Protein AF-A0A932APP8-F1 (afdb_monomer)

pLDDT: mean 81.84, std 20.62, range [38.12, 98.88]

Foldseek 3Di:
DDDDDDDDDDDDDDDDDDDDDDDDDDDDPPPPPDAFPAFEEEEFEELQCVVLVVLLCVLCPNHHHYHYHYYHLDALQRRLVVLVVVVVVPQGLEYEYYHDLNCLQVLPLCSLVSVVVSCVSNLPHLAYEYEQFALPFDADPDPRRPPSSNVSSVVNNVSSVVVQVVRVRYDYLHLNVVLVVCVVVQQADNRSGHGDPNVSNVSSVSVSVSVVPGDGDDPPPPPPPPPPPPPDDDDDDDDDDDDDDDDDDDDDDDDDDDDDDDDD

Structure (mmCIF, N/CA/C/O backbone):
data_AF-A0A932APP8-F1
#
_entry.id   AF-A0A932APP8-F1
#
loop_
_atom_site.group_PDB
_atom_site.id
_atom_site.type_symbol
_atom_site.label_atom_id
_atom_site.label_alt_id
_atom_site.label_comp_id
_atom_site.label_asym_id
_atom_site.label_entity_id
_atom_site.label_seq_id
_atom_site.pdbx_PDB_ins_code
_atom_site.Cartn_x
_atom_site.Cartn_y
_atom_site.Cartn_z
_atom_site.occupancy
_atom_site.B_iso_or_equiv
_atom_site.auth_seq_id
_atom_site.auth_comp_id
_atom_site.auth_asym_id
_atom_site.auth_atom_id
_atom_site.pdbx_PDB_model_num
ATOM 1 N N . MET A 1 1 ? 21.728 23.688 -46.320 1.00 47.78 1 MET A N 1
ATOM 2 C CA . MET A 1 1 ? 20.249 23.641 -46.388 1.00 47.78 1 MET A CA 1
ATOM 3 C C . MET A 1 1 ? 19.699 24.700 -45.434 1.00 47.78 1 MET A C 1
ATOM 5 O O . MET A 1 1 ? 19.947 24.572 -44.241 1.00 47.78 1 MET A O 1
ATOM 9 N N . PRO A 1 2 ? 19.075 25.778 -45.937 1.00 52.78 2 PRO A N 1
ATOM 10 C CA . PRO A 1 2 ? 18.590 26.896 -45.127 1.00 52.78 2 PRO A CA 1
ATOM 11 C C . PRO A 1 2 ? 17.293 26.555 -44.373 1.00 52.78 2 PRO A C 1
ATOM 13 O O . PRO A 1 2 ? 16.489 25.738 -44.823 1.00 52.78 2 PRO A O 1
ATOM 16 N N . GLY A 1 3 ? 17.138 27.167 -43.195 1.00 53.44 3 GLY A N 1
ATOM 17 C CA . GLY A 1 3 ? 16.112 26.871 -42.195 1.00 53.44 3 GLY A CA 1
ATOM 18 C C . GLY A 1 3 ? 14.686 27.260 -42.592 1.00 53.44 3 GLY A C 1
ATOM 19 O O . GLY A 1 3 ? 14.452 28.247 -43.287 1.00 53.44 3 GLY A O 1
ATOM 20 N N . ARG A 1 4 ? 13.715 26.474 -42.111 1.00 59.50 4 ARG A N 1
ATOM 21 C CA . ARG A 1 4 ? 12.283 26.780 -42.230 1.00 59.50 4 ARG A CA 1
ATOM 22 C C . ARG A 1 4 ? 11.853 27.792 -41.156 1.00 59.50 4 ARG A C 1
ATOM 24 O O . ARG A 1 4 ? 12.202 27.598 -39.992 1.00 59.50 4 ARG A O 1
ATOM 31 N N . PRO A 1 5 ? 11.067 28.825 -41.507 1.00 60.59 5 PRO A N 1
ATOM 32 C CA . PRO A 1 5 ? 10.548 29.793 -40.548 1.00 60.59 5 PRO A CA 1
ATOM 33 C C . PRO A 1 5 ? 9.353 29.236 -39.744 1.00 60.59 5 PRO A C 1
ATOM 35 O O . PRO A 1 5 ? 8.666 28.318 -40.206 1.00 60.59 5 PRO A O 1
ATOM 38 N N . PRO A 1 6 ? 9.073 29.795 -38.551 1.00 60.75 6 PRO A N 1
ATOM 39 C CA . PRO A 1 6 ? 8.004 29.330 -37.671 1.00 60.75 6 PRO A CA 1
ATOM 40 C C . PRO A 1 6 ? 6.614 29.755 -38.174 1.00 60.75 6 PRO A C 1
ATOM 42 O O . PRO A 1 6 ? 6.324 30.942 -38.323 1.00 60.75 6 PRO A O 1
ATOM 45 N N . GLN A 1 7 ? 5.718 28.784 -38.383 1.00 59.75 7 GLN A N 1
ATOM 46 C CA . GLN A 1 7 ? 4.302 29.051 -38.644 1.00 59.75 7 GLN A CA 1
ATOM 47 C C . GLN A 1 7 ? 3.567 29.376 -37.337 1.00 59.75 7 GLN A C 1
ATOM 49 O O . GLN A 1 7 ? 3.361 28.508 -36.490 1.00 59.75 7 GLN A O 1
ATOM 54 N N . ARG A 1 8 ? 3.122 30.629 -37.195 1.00 63.56 8 ARG A N 1
ATOM 55 C CA . ARG A 1 8 ? 2.130 31.037 -36.192 1.00 63.56 8 ARG A CA 1
ATOM 56 C C . ARG A 1 8 ? 0.737 30.644 -36.685 1.00 63.56 8 ARG A C 1
ATOM 58 O O . ARG A 1 8 ? 0.296 31.139 -37.718 1.00 63.56 8 ARG A O 1
ATOM 65 N N . ARG A 1 9 ? 0.033 29.785 -35.946 1.00 61.16 9 ARG A N 1
ATOM 66 C CA . ARG A 1 9 ? -1.402 29.534 -36.145 1.00 61.16 9 ARG A CA 1
ATOM 67 C C . ARG A 1 9 ? -2.185 30.292 -35.076 1.00 61.16 9 ARG A C 1
ATOM 69 O O . ARG A 1 9 ? -1.987 30.056 -33.888 1.00 61.16 9 ARG A O 1
ATOM 76 N N . ALA A 1 10 ? -3.040 31.214 -35.507 1.00 51.88 10 ALA A N 1
ATOM 77 C CA . ALA A 1 10 ? -4.025 31.8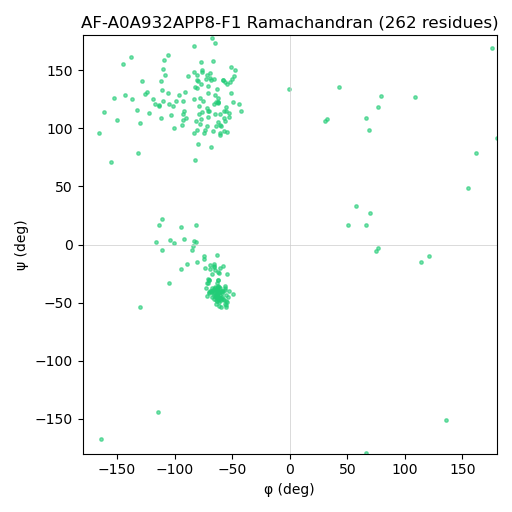67 -34.653 1.00 51.88 10 ALA A CA 1
ATOM 78 C C . ALA A 1 10 ? -5.214 30.914 -34.410 1.00 51.88 10 ALA A C 1
ATOM 80 O O . ALA A 1 10 ? -5.653 30.269 -35.366 1.00 51.88 10 ALA A O 1
ATOM 81 N N . PRO A 1 11 ? -5.756 30.809 -33.185 1.00 59.19 11 PRO A N 1
ATOM 82 C CA . PRO A 1 11 ? -6.976 30.047 -32.957 1.00 59.19 11 PRO A CA 1
ATOM 83 C C . PRO A 1 11 ? -8.229 30.883 -33.270 1.00 59.19 11 PRO A C 1
ATOM 85 O O . PRO A 1 11 ? -8.432 31.969 -32.729 1.00 59.19 11 PRO A O 1
ATOM 88 N N . LEU A 1 12 ? -9.068 30.331 -34.151 1.00 56.69 12 LEU A N 1
ATOM 89 C CA . LEU A 1 12 ? -10.429 30.774 -34.455 1.00 56.69 12 LEU A CA 1
ATOM 90 C C . LEU A 1 12 ? -11.312 30.651 -33.199 1.00 56.69 12 LEU A C 1
ATOM 92 O O . LEU A 1 12 ? -11.480 29.561 -32.653 1.00 56.69 12 LEU A O 1
ATOM 96 N N . LEU A 1 13 ? -11.909 31.759 -32.767 1.00 47.66 13 LEU A N 1
ATOM 97 C CA . LEU A 1 13 ? -12.947 31.798 -31.735 1.00 47.66 13 LEU A CA 1
ATOM 98 C C . LEU A 1 13 ? -14.299 31.435 -32.369 1.00 47.66 13 LEU A C 1
ATOM 100 O O . LEU A 1 13 ? -14.952 32.281 -32.975 1.00 47.66 13 LEU A O 1
ATOM 104 N N . VAL A 1 14 ? -14.729 30.180 -32.225 1.00 50.34 14 VAL A N 1
ATOM 105 C CA . VAL A 1 14 ? -16.097 29.753 -32.558 1.00 50.34 14 VAL A CA 1
ATOM 106 C C . VAL A 1 14 ? -16.944 29.842 -31.288 1.00 50.34 14 VAL A C 1
ATOM 108 O O . VAL A 1 14 ? -16.784 29.051 -30.362 1.00 50.34 14 VAL A O 1
ATOM 111 N N . ARG A 1 15 ? -17.836 30.837 -31.227 1.00 50.59 15 ARG A N 1
ATOM 112 C CA . ARG A 1 15 ? -18.869 30.953 -30.188 1.00 50.59 15 ARG A CA 1
ATOM 113 C C . ARG A 1 15 ? -20.048 30.052 -30.558 1.00 50.59 15 ARG A C 1
ATOM 115 O O . ARG A 1 15 ? -20.813 30.393 -31.453 1.00 50.59 15 ARG A O 1
ATOM 122 N N . LEU A 1 16 ? -20.202 28.930 -29.859 1.00 49.84 16 LEU A N 1
ATOM 123 C CA . LEU A 1 16 ? -21.418 28.117 -29.904 1.00 49.84 16 LEU A CA 1
ATOM 124 C C . LEU A 1 16 ? -22.359 28.580 -28.782 1.00 49.84 16 LEU A C 1
ATOM 126 O O . LEU A 1 16 ? -22.032 28.460 -27.603 1.00 49.84 16 LEU A O 1
ATOM 130 N N . VAL A 1 17 ? -23.513 29.134 -29.151 1.00 49.00 17 VAL A N 1
ATOM 131 C CA . VAL A 1 17 ? -24.609 29.453 -28.228 1.00 49.00 17 VAL A CA 1
ATOM 132 C C . VAL A 1 17 ? -25.515 28.225 -28.166 1.00 49.00 17 VAL A C 1
ATOM 134 O O . VAL A 1 17 ? -26.187 27.906 -29.143 1.00 49.00 17 VAL A O 1
ATOM 137 N N . ALA A 1 18 ? -25.501 27.513 -27.040 1.00 56.66 18 ALA A N 1
ATOM 138 C CA . ALA A 1 18 ? -26.385 26.378 -26.793 1.00 56.66 18 ALA A CA 1
ATOM 139 C C . ALA A 1 18 ? -27.652 26.849 -26.060 1.00 56.66 18 ALA A C 1
ATOM 141 O O . ALA A 1 18 ? -27.569 27.446 -24.987 1.00 56.66 18 ALA A O 1
ATOM 142 N N . LEU A 1 19 ? -28.821 26.573 -26.648 1.00 52.41 19 LEU A N 1
ATOM 143 C CA . LEU A 1 19 ? -30.128 26.712 -26.006 1.00 52.41 19 LEU A CA 1
ATOM 144 C C . LEU A 1 19 ? -30.250 25.700 -24.857 1.00 52.41 19 LEU A C 1
ATOM 146 O O . LEU A 1 19 ? -30.177 24.493 -25.078 1.00 52.41 19 LEU A O 1
ATOM 150 N N . VAL A 1 20 ? -30.467 26.194 -23.639 1.00 50.38 20 VAL A N 1
ATOM 151 C CA . VAL A 1 20 ? -30.768 25.376 -22.458 1.00 50.38 20 VAL A CA 1
ATOM 152 C C . VAL A 1 20 ? -32.286 25.274 -22.323 1.00 50.38 20 VAL A C 1
ATOM 154 O O . VAL A 1 20 ? -32.955 26.266 -22.043 1.00 50.38 20 VAL A O 1
ATOM 157 N N . ALA A 1 21 ? -32.833 24.077 -22.533 1.00 55.75 21 ALA A N 1
ATOM 158 C CA . ALA A 1 21 ? -34.223 23.766 -22.212 1.00 55.75 21 ALA A CA 1
ATOM 159 C C . ALA A 1 21 ? -34.373 23.487 -20.698 1.00 55.75 21 ALA A C 1
ATOM 161 O O . ALA A 1 21 ? -33.506 22.827 -20.118 1.00 55.75 21 ALA A O 1
ATOM 162 N N . PRO A 1 22 ? -35.456 23.945 -20.042 1.00 54.25 22 PRO A N 1
ATOM 163 C CA . PRO A 1 22 ? -35.691 23.692 -18.625 1.00 54.25 22 PRO A CA 1
ATOM 164 C C . PRO A 1 22 ? -36.226 22.266 -18.414 1.00 54.25 22 PRO A C 1
ATOM 166 O O . PRO A 1 22 ? -37.398 21.984 -18.655 1.00 54.25 22 PRO A O 1
ATOM 169 N N . PHE A 1 23 ? -35.369 21.357 -17.944 1.00 61.56 23 PHE A N 1
ATOM 170 C CA . PHE A 1 23 ? -35.810 20.078 -17.385 1.00 61.56 23 PHE A CA 1
ATOM 171 C C . PHE A 1 23 ? -36.371 20.310 -15.977 1.00 61.56 23 PHE A C 1
ATOM 173 O O . PHE A 1 23 ? -35.643 20.680 -15.056 1.00 61.56 23 PHE A O 1
ATOM 180 N N . ALA A 1 24 ? -37.674 20.089 -15.812 1.00 53.09 24 ALA A N 1
ATOM 181 C CA . ALA A 1 24 ? -38.324 20.038 -14.511 1.00 53.09 24 ALA A CA 1
ATOM 182 C C . ALA A 1 24 ? -37.780 18.840 -13.707 1.00 53.09 24 ALA A C 1
ATOM 184 O O . ALA A 1 24 ? -38.011 17.686 -14.070 1.00 53.09 24 ALA A O 1
ATOM 185 N N . LEU A 1 25 ? -37.044 19.107 -12.621 1.00 56.78 25 LEU A N 1
ATOM 186 C CA . LEU A 1 25 ? -36.623 18.083 -11.664 1.00 56.78 25 LEU A CA 1
ATOM 187 C C . LEU A 1 25 ? -37.837 17.613 -10.851 1.00 56.78 25 LEU A C 1
ATOM 189 O O . LEU A 1 25 ? -38.259 18.273 -9.903 1.00 56.78 25 LEU A O 1
ATOM 193 N N . ALA A 1 26 ? -38.379 16.449 -11.203 1.00 58.84 26 ALA A N 1
ATOM 194 C CA . ALA A 1 26 ? -39.228 15.681 -10.302 1.00 58.84 26 ALA A CA 1
ATOM 195 C C . ALA A 1 26 ? -38.388 15.248 -9.085 1.00 58.84 26 ALA A C 1
ATOM 197 O O . ALA A 1 26 ? -37.335 14.626 -9.236 1.00 58.84 26 ALA A O 1
ATOM 198 N N . GLY A 1 27 ? -38.833 15.632 -7.886 1.00 57.25 27 GLY A N 1
ATOM 199 C CA . GLY A 1 27 ? -38.132 15.406 -6.624 1.00 57.25 27 GLY A CA 1
ATOM 200 C C . GLY A 1 27 ? -37.926 13.924 -6.328 1.00 57.25 27 GLY A C 1
ATOM 201 O O . GLY A 1 27 ? -38.839 13.234 -5.881 1.00 57.25 27 GLY A O 1
ATOM 202 N N . ALA A 1 28 ? -36.706 13.443 -6.552 1.00 55.59 28 ALA A N 1
ATOM 203 C CA . ALA A 1 28 ? -36.259 12.154 -6.057 1.00 55.59 28 ALA A CA 1
ATOM 204 C C . ALA A 1 28 ? -36.089 12.254 -4.535 1.00 55.59 28 ALA A C 1
ATOM 206 O O . ALA A 1 28 ? -35.263 13.025 -4.043 1.00 55.59 28 ALA A O 1
ATOM 207 N N . GLY A 1 29 ? -36.905 11.501 -3.793 1.00 57.25 29 GLY A N 1
ATOM 208 C CA . GLY A 1 29 ? -36.830 11.405 -2.340 1.00 57.25 29 GLY A CA 1
ATOM 209 C C . GLY A 1 29 ? -35.416 11.044 -1.894 1.00 57.25 29 GLY A C 1
ATOM 210 O O . GLY A 1 29 ? -34.925 9.952 -2.176 1.00 57.25 29 GLY A O 1
ATOM 211 N N . GLY A 1 30 ? -34.760 11.981 -1.210 1.00 50.72 30 GLY A N 1
ATOM 212 C CA . GLY A 1 30 ? -33.455 11.781 -0.597 1.00 50.72 30 GLY A CA 1
ATOM 213 C C . GLY A 1 30 ? -33.570 10.800 0.561 1.00 50.72 30 GLY A C 1
ATOM 214 O O . GLY A 1 30 ? -33.716 11.209 1.710 1.00 50.72 30 GLY A O 1
ATOM 215 N N . GLY A 1 31 ? -33.522 9.502 0.260 1.00 66.44 31 GLY A N 1
ATOM 216 C CA . GLY A 1 31 ? -33.272 8.486 1.271 1.00 66.44 31 GLY A CA 1
ATOM 217 C C . GLY A 1 31 ? -31.942 8.817 1.936 1.00 66.44 31 GLY A C 1
ATOM 218 O O . GLY A 1 31 ? -30.910 8.844 1.266 1.00 66.44 31 GLY A O 1
ATOM 219 N N . ALA A 1 32 ? -31.973 9.144 3.228 1.00 71.25 32 ALA A N 1
ATOM 220 C CA . ALA A 1 32 ? -30.772 9.447 3.989 1.00 71.25 32 ALA A CA 1
ATOM 221 C C . ALA A 1 32 ? -29.830 8.239 3.888 1.00 71.25 32 ALA A C 1
ATOM 223 O O . ALA A 1 32 ? -30.118 7.167 4.425 1.00 71.25 32 ALA A O 1
ATOM 224 N N . VAL A 1 33 ? -28.729 8.395 3.151 1.00 71.62 33 VAL A N 1
ATOM 225 C CA . VAL A 1 33 ? -27.687 7.374 3.058 1.00 71.62 33 VAL A CA 1
ATOM 226 C C . VAL A 1 33 ? -27.145 7.201 4.467 1.00 71.62 33 VAL A C 1
ATOM 228 O O . VAL A 1 33 ? -26.466 8.084 4.992 1.00 71.62 33 VAL A O 1
ATOM 231 N N . THR A 1 34 ? -27.514 6.095 5.113 1.00 69.69 34 THR A N 1
ATOM 232 C CA . THR A 1 34 ? -27.016 5.792 6.452 1.00 69.69 34 THR A CA 1
ATOM 233 C C . THR A 1 34 ? -25.503 5.632 6.329 1.00 69.69 34 THR A C 1
ATOM 235 O O . THR A 1 34 ? -25.054 4.831 5.502 1.00 69.69 34 THR A O 1
ATOM 238 N N . PRO A 1 35 ? -24.701 6.419 7.066 1.00 69.00 35 PRO A N 1
ATOM 239 C CA . PRO A 1 35 ? -23.257 6.319 6.972 1.00 69.00 35 PRO A CA 1
ATOM 240 C C . PRO A 1 35 ? -22.829 4.888 7.323 1.00 69.00 35 PRO A C 1
ATOM 242 O O . PRO A 1 35 ? -23.423 4.286 8.222 1.00 69.00 35 PRO A O 1
ATOM 245 N N . PRO A 1 36 ? -21.827 4.327 6.624 1.00 71.62 36 PRO A N 1
ATOM 246 C CA . PRO A 1 36 ? -21.413 2.953 6.846 1.00 71.62 36 PRO A CA 1
ATOM 247 C C . PRO A 1 36 ? -21.062 2.732 8.318 1.00 71.62 36 PRO A C 1
ATOM 249 O O . PRO A 1 36 ? -20.140 3.346 8.858 1.00 71.62 36 PRO A O 1
ATOM 252 N N . THR A 1 37 ? -21.807 1.843 8.965 1.00 73.25 37 THR A N 1
ATOM 253 C CA . THR A 1 37 ? -21.581 1.432 10.347 1.00 73.25 37 THR A CA 1
ATOM 254 C C . THR A 1 37 ? -20.502 0.355 10.351 1.00 73.25 37 THR A C 1
ATOM 256 O O . THR A 1 37 ? -20.778 -0.813 10.090 1.00 73.25 37 THR A O 1
ATOM 259 N N . GLY A 1 38 ? -19.249 0.737 10.584 1.00 83.38 38 GLY A N 1
ATOM 260 C CA . GLY A 1 38 ? -18.151 -0.220 10.691 1.00 83.38 38 GLY A CA 1
ATOM 261 C C . GLY A 1 38 ? -16.781 0.439 10.848 1.00 83.38 38 GLY A C 1
ATOM 262 O O . GLY A 1 38 ? -16.657 1.656 10.680 1.00 83.38 38 GLY A O 1
ATOM 263 N N . PRO A 1 39 ? -15.741 -0.348 11.179 1.00 92.56 39 PRO A N 1
ATOM 264 C CA . PRO A 1 39 ? -14.376 0.148 11.308 1.00 92.56 39 PRO A CA 1
ATOM 265 C C . PRO A 1 39 ? -13.910 0.843 10.025 1.00 92.56 39 PRO A C 1
ATOM 267 O O . PRO A 1 39 ? -14.157 0.375 8.914 1.00 92.56 39 PRO A O 1
ATOM 270 N N . LYS A 1 40 ? -13.195 1.959 10.183 1.00 96.25 40 LYS A N 1
ATOM 271 C CA . LYS A 1 40 ? -12.554 2.654 9.065 1.00 96.25 40 LYS A CA 1
ATOM 272 C C . LYS A 1 40 ? -11.278 1.922 8.658 1.00 96.25 40 LYS A C 1
ATOM 274 O O . LYS A 1 40 ? -10.390 1.728 9.488 1.00 96.25 40 LYS A O 1
ATOM 279 N N . VAL A 1 41 ? -11.162 1.566 7.384 1.00 97.69 41 VAL A N 1
ATOM 280 C CA . VAL A 1 41 ? -9.933 1.042 6.774 1.00 97.69 41 VAL A CA 1
ATOM 281 C C . VAL A 1 41 ? -9.318 2.130 5.903 1.00 97.69 41 VAL A C 1
ATOM 283 O O . VAL A 1 41 ? -9.999 2.726 5.067 1.00 97.69 41 VAL A O 1
ATOM 286 N N . ALA A 1 42 ? -8.027 2.390 6.078 1.00 98.38 42 ALA A N 1
ATOM 287 C CA . ALA A 1 42 ? -7.260 3.264 5.205 1.00 98.38 42 ALA A CA 1
ATOM 288 C C . ALA A 1 42 ? -6.242 2.461 4.397 1.00 98.38 42 ALA A C 1
ATOM 290 O O . ALA A 1 42 ? -5.506 1.650 4.949 1.00 98.38 42 ALA A O 1
ATOM 291 N N . VAL A 1 43 ? -6.181 2.710 3.092 1.00 98.69 43 VAL A N 1
ATOM 292 C CA . VAL A 1 43 ? -5.190 2.126 2.187 1.00 98.69 43 VAL A CA 1
ATOM 293 C C . VAL A 1 43 ? -4.346 3.258 1.624 1.00 98.69 43 VAL A C 1
ATOM 295 O O . VAL A 1 43 ? -4.869 4.177 0.989 1.00 98.69 43 VAL A O 1
ATOM 298 N N . LEU A 1 44 ? -3.045 3.189 1.872 1.00 98.75 44 LEU A N 1
ATOM 299 C CA . LEU A 1 44 ? -2.049 4.120 1.375 1.00 98.75 44 LEU A CA 1
ATOM 300 C C . LEU A 1 44 ? -1.190 3.408 0.331 1.00 98.75 44 LEU A C 1
ATOM 302 O O . LEU A 1 44 ? -0.593 2.375 0.634 1.00 98.75 44 LEU A O 1
ATOM 306 N N . GLY A 1 45 ? -1.105 3.950 -0.883 1.00 98.62 45 GLY A N 1
ATOM 307 C CA . GLY A 1 45 ? -0.290 3.315 -1.910 1.00 98.62 45 GLY A CA 1
ATOM 308 C C . GLY A 1 45 ? 0.060 4.150 -3.132 1.00 98.62 45 GLY A C 1
ATOM 309 O O . GLY A 1 45 ? -0.105 5.369 -3.154 1.00 98.62 45 GLY A O 1
ATOM 310 N N . ASP A 1 46 ? 0.575 3.472 -4.151 1.00 98.56 46 ASP A N 1
ATOM 311 C CA . ASP A 1 46 ? 1.057 4.063 -5.401 1.00 98.56 46 ASP A CA 1
ATOM 312 C C . ASP A 1 46 ? 0.204 3.643 -6.621 1.00 98.56 46 ASP A C 1
ATOM 314 O O . ASP A 1 46 ? -1.023 3.519 -6.522 1.00 98.56 46 ASP A O 1
ATOM 318 N N . SER A 1 47 ? 0.824 3.454 -7.794 1.00 98.25 47 SER A N 1
ATOM 319 C CA . SER A 1 47 ? 0.152 3.017 -9.021 1.00 98.25 47 SER A CA 1
ATOM 320 C C . SER A 1 47 ? -0.509 1.649 -8.869 1.00 98.25 47 SER A C 1
ATOM 322 O O . SER A 1 47 ? -1.617 1.477 -9.369 1.00 98.25 47 SER A O 1
ATOM 324 N N . ILE A 1 48 ? 0.093 0.708 -8.137 1.00 98.19 48 ILE A N 1
ATOM 325 C CA . ILE A 1 48 ? -0.454 -0.645 -7.944 1.00 98.19 48 ILE A CA 1
ATOM 326 C C . ILE A 1 48 ? -1.788 -0.569 -7.194 1.00 98.19 48 ILE A C 1
ATOM 328 O O . ILE A 1 48 ? -2.788 -1.167 -7.601 1.00 98.19 48 ILE A O 1
ATOM 332 N N . THR A 1 49 ? -1.826 0.233 -6.128 1.00 98.75 49 THR A N 1
ATOM 333 C CA . THR A 1 49 ? -3.050 0.463 -5.346 1.00 98.75 49 THR A CA 1
ATOM 334 C C . THR A 1 49 ? -4.074 1.273 -6.135 1.00 98.75 49 THR A C 1
ATOM 336 O O . THR A 1 49 ? -5.265 0.973 -6.080 1.00 98.75 49 THR A O 1
ATOM 339 N N . SER A 1 50 ? -3.629 2.282 -6.892 1.00 98.62 50 SER A N 1
ATOM 340 C CA . SER A 1 50 ? -4.509 3.106 -7.726 1.00 98.62 50 SER A CA 1
ATOM 341 C C . SER A 1 50 ? -5.235 2.265 -8.779 1.00 98.62 50 SER A C 1
ATOM 343 O O . SER A 1 50 ? -6.455 2.361 -8.904 1.00 98.62 50 SER A O 1
ATOM 345 N N . LEU A 1 51 ? -4.504 1.387 -9.474 1.00 98.50 51 LEU A N 1
ATOM 346 C CA . LEU A 1 51 ? -5.062 0.452 -10.452 1.00 98.50 51 LEU A CA 1
ATOM 347 C C . LEU A 1 51 ? -6.015 -0.553 -9.797 1.00 98.50 51 LEU A C 1
ATOM 349 O O . LEU A 1 51 ? -7.072 -0.840 -10.340 1.00 98.50 51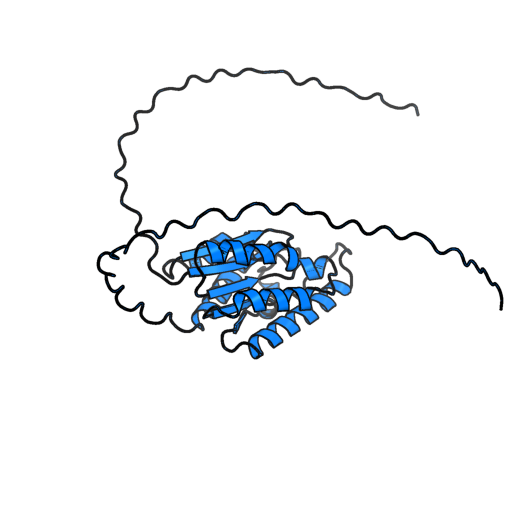 LEU A O 1
ATOM 353 N N . SER A 1 52 ? -5.686 -1.027 -8.595 1.00 98.69 52 SER A N 1
ATOM 354 C CA . SER A 1 52 ? -6.501 -2.010 -7.869 1.00 98.69 52 SER A CA 1
ATOM 355 C C . SER A 1 52 ? -7.691 -1.400 -7.117 1.00 98.69 52 SER A C 1
ATOM 357 O O . SER A 1 52 ? -8.413 -2.123 -6.433 1.00 98.69 52 SER A O 1
ATOM 359 N N . ARG A 1 53 ? -7.923 -0.081 -7.204 1.00 98.69 53 ARG A N 1
ATOM 360 C CA . ARG A 1 53 ? -8.903 0.644 -6.374 1.00 98.69 53 ARG A CA 1
ATOM 361 C C . ARG A 1 53 ? -10.306 0.034 -6.419 1.00 98.69 53 ARG A C 1
ATOM 363 O O . ARG A 1 53 ? -10.929 -0.094 -5.368 1.00 98.69 53 ARG A O 1
ATOM 370 N N . GLN A 1 54 ? -10.797 -0.316 -7.609 1.00 98.38 54 GLN A N 1
ATOM 371 C CA . GLN A 1 54 ? -12.139 -0.890 -7.776 1.00 98.38 54 GLN A CA 1
ATOM 372 C C . GLN A 1 54 ? -12.244 -2.270 -7.121 1.00 98.38 54 GLN A C 1
ATOM 374 O O . GLN A 1 54 ? -13.165 -2.508 -6.344 1.00 98.38 54 GLN A O 1
ATOM 379 N N . GLU A 1 55 ? -11.265 -3.143 -7.359 1.00 98.56 55 GLU A N 1
ATOM 380 C CA . GLU A 1 55 ? -11.238 -4.492 -6.787 1.00 98.56 55 GLU A CA 1
ATOM 381 C C . GLU A 1 55 ? -11.077 -4.453 -5.257 1.00 98.56 55 GLU A C 1
ATOM 383 O O . GLU A 1 55 ? -11.744 -5.197 -4.542 1.00 98.56 55 GLU A O 1
ATOM 388 N N . ILE A 1 56 ? -10.264 -3.532 -4.720 1.00 98.62 56 ILE A N 1
ATOM 389 C CA . ILE A 1 56 ? -10.147 -3.306 -3.268 1.00 98.62 56 ILE A CA 1
ATOM 390 C C . ILE A 1 56 ? -11.493 -2.866 -2.687 1.00 98.62 56 ILE A C 1
ATOM 392 O O . ILE A 1 56 ? -11.935 -3.430 -1.687 1.00 98.62 56 ILE A O 1
ATOM 396 N N . ALA A 1 57 ? -12.146 -1.873 -3.299 1.00 98.12 57 ALA A N 1
ATOM 397 C CA . ALA A 1 57 ? -13.435 -1.377 -2.826 1.00 98.12 57 ALA A CA 1
ATOM 398 C C . ALA A 1 57 ? -14.491 -2.488 -2.813 1.00 98.12 57 ALA A C 1
ATOM 400 O O . ALA A 1 57 ? -15.155 -2.678 -1.798 1.00 98.12 57 ALA A O 1
ATOM 401 N N . HIS A 1 58 ? -14.569 -3.275 -3.887 1.00 97.75 58 HIS A N 1
ATOM 402 C CA . HIS A 1 58 ? -15.485 -4.406 -3.984 1.00 97.75 58 HIS A CA 1
ATOM 403 C C . HIS A 1 58 ? -15.218 -5.472 -2.906 1.00 97.75 58 HIS A C 1
ATOM 405 O O . HIS A 1 58 ? -16.133 -5.920 -2.222 1.00 97.75 58 HIS A O 1
ATOM 411 N N . ARG A 1 59 ? -13.953 -5.847 -2.668 1.00 97.50 59 ARG A N 1
ATOM 412 C CA . ARG A 1 59 ? -13.591 -6.861 -1.653 1.00 97.50 59 ARG A CA 1
ATOM 413 C C . ARG A 1 59 ? -13.807 -6.408 -0.205 1.00 97.50 59 ARG A C 1
ATOM 415 O O . ARG A 1 59 ? -13.866 -7.250 0.701 1.00 97.50 59 ARG A O 1
ATOM 422 N N . LEU A 1 60 ? -13.873 -5.101 0.034 1.00 96.12 60 LEU A N 1
ATOM 423 C CA . LEU A 1 60 ? -14.079 -4.511 1.359 1.00 96.12 60 LEU A CA 1
ATOM 424 C C . LEU A 1 60 ? -15.500 -3.980 1.570 1.00 96.12 60 LEU A C 1
ATOM 426 O O . LEU A 1 60 ? -15.787 -3.440 2.641 1.00 96.12 60 LEU A O 1
ATOM 430 N N . GLU A 1 61 ? -16.389 -4.171 0.598 1.00 94.75 61 GLU A N 1
ATOM 431 C CA . GLU A 1 61 ? -17.797 -3.824 0.725 1.00 94.75 61 GLU A CA 1
ATOM 432 C C . GLU A 1 61 ? -18.413 -4.484 1.972 1.00 94.75 61 GLU A C 1
ATOM 434 O O . GLU A 1 61 ? -18.095 -5.621 2.336 1.00 94.75 61 GLU A O 1
ATOM 439 N N . GLY A 1 62 ? -19.232 -3.720 2.697 1.00 91.12 62 GLY A N 1
ATOM 440 C CA . GLY A 1 62 ? -19.876 -4.166 3.935 1.00 91.12 62 GLY A CA 1
ATOM 441 C C . GLY A 1 62 ? -18.978 -4.241 5.180 1.00 91.12 62 GLY A C 1
ATOM 442 O O . GLY A 1 62 ? -19.503 -4.471 6.265 1.00 91.12 62 GLY A O 1
ATOM 443 N N . ARG A 1 63 ? -17.653 -4.018 5.094 1.00 89.56 63 ARG A N 1
ATOM 444 C CA . ARG A 1 63 ? -16.773 -4.025 6.290 1.00 89.56 63 ARG A CA 1
ATOM 445 C C . ARG A 1 63 ? -16.790 -2.731 7.104 1.00 89.56 63 ARG A C 1
ATOM 447 O O . ARG A 1 63 ? -16.273 -2.726 8.217 1.00 89.56 63 ARG A O 1
ATOM 454 N N . GLY A 1 64 ? -17.312 -1.640 6.554 1.00 92.00 64 GLY A N 1
ATOM 455 C CA . GLY A 1 64 ? -17.257 -0.316 7.167 1.00 92.00 64 GLY A CA 1
ATOM 456 C C . GLY A 1 64 ? -16.888 0.762 6.158 1.00 92.00 64 GLY A C 1
ATOM 457 O O . GLY A 1 64 ? -17.195 0.646 4.972 1.00 92.00 64 GLY A O 1
ATOM 458 N N . SER A 1 65 ? -16.243 1.827 6.632 1.00 95.31 65 SER A N 1
ATOM 459 C CA . SER A 1 65 ? -15.795 2.921 5.766 1.00 95.31 65 SER A CA 1
ATOM 460 C C . SER A 1 65 ? -14.395 2.657 5.206 1.00 95.31 65 SER A C 1
ATOM 462 O O . SER A 1 65 ? -13.532 2.089 5.875 1.00 95.31 65 SER A O 1
ATOM 464 N N . LEU A 1 66 ? -14.159 3.090 3.968 1.00 96.62 66 LEU A N 1
ATOM 465 C CA . LEU A 1 66 ? -12.907 2.872 3.250 1.00 96.62 66 LEU A CA 1
ATOM 466 C C . LEU A 1 66 ? -12.339 4.202 2.750 1.00 96.62 66 LEU A C 1
ATOM 468 O O . LEU A 1 66 ? -13.031 4.975 2.093 1.00 96.62 66 LEU A O 1
ATOM 472 N N . SER A 1 67 ? -11.061 4.448 3.027 1.00 97.75 67 SER A N 1
ATOM 473 C CA . SER A 1 67 ? -10.308 5.598 2.525 1.00 97.75 67 SER A CA 1
ATOM 474 C C . SER A 1 67 ? -9.091 5.115 1.744 1.00 97.75 67 SER A C 1
ATOM 476 O O . SER A 1 67 ? -8.170 4.562 2.334 1.00 97.75 67 SER A O 1
ATOM 478 N N . ILE A 1 68 ? -9.049 5.343 0.429 1.00 98.31 68 ILE A N 1
ATOM 479 C CA . ILE A 1 68 ? -7.903 4.957 -0.412 1.00 98.31 68 ILE A CA 1
ATOM 480 C C . ILE A 1 68 ? -7.177 6.210 -0.907 1.00 98.31 68 ILE A C 1
ATOM 482 O O . ILE A 1 68 ? -7.665 6.904 -1.810 1.00 98.31 68 ILE A O 1
ATOM 486 N N . ALA A 1 69 ? -5.981 6.450 -0.371 1.00 98.44 69 ALA A N 1
ATOM 487 C CA . ALA A 1 69 ? -5.032 7.440 -0.866 1.00 98.44 69 ALA A CA 1
ATOM 488 C C . ALA A 1 69 ? -3.956 6.729 -1.691 1.00 98.44 69 ALA A C 1
ATOM 490 O O . ALA A 1 69 ? -3.028 6.134 -1.149 1.00 98.44 69 ALA A O 1
ATOM 491 N N . ALA A 1 70 ? -4.099 6.780 -3.013 1.00 98.44 70 ALA A N 1
ATOM 492 C CA . ALA A 1 70 ? -3.184 6.127 -3.934 1.00 98.44 70 ALA A CA 1
ATOM 493 C C . ALA A 1 70 ? -2.860 7.048 -5.103 1.00 98.44 70 ALA A C 1
ATOM 495 O O . ALA A 1 70 ? -3.782 7.534 -5.763 1.00 98.44 70 ALA A O 1
ATOM 496 N N . VAL A 1 71 ? -1.572 7.297 -5.335 1.00 98.44 71 VAL A N 1
ATOM 497 C CA . VAL A 1 71 ? -1.110 8.223 -6.375 1.00 98.44 71 VAL A CA 1
ATOM 498 C C . VAL A 1 71 ? 0.011 7.559 -7.182 1.00 98.44 71 VAL A C 1
ATOM 500 O O . VAL A 1 71 ? 1.073 7.276 -6.624 1.00 98.44 71 VAL A O 1
ATOM 503 N N . PRO A 1 72 ? -0.193 7.305 -8.489 1.00 98.19 72 PRO A N 1
ATOM 504 C CA . PRO A 1 72 ? 0.827 6.719 -9.354 1.00 98.19 72 PRO A CA 1
ATOM 505 C C . PRO A 1 72 ? 2.168 7.456 -9.302 1.00 98.19 72 PRO A C 1
ATOM 507 O O . PRO A 1 72 ? 2.208 8.686 -9.269 1.00 98.19 72 PRO A O 1
ATOM 510 N N . GLY A 1 73 ? 3.266 6.697 -9.302 1.00 96.25 73 GLY A N 1
ATOM 511 C CA . GLY A 1 73 ? 4.630 7.234 -9.329 1.00 96.25 73 GLY A CA 1
ATOM 512 C C . GLY A 1 73 ? 5.149 7.796 -8.001 1.00 96.25 73 GLY A C 1
ATOM 513 O O . GLY A 1 73 ? 6.304 8.218 -7.943 1.00 96.25 73 GLY A O 1
ATOM 514 N N . ARG A 1 74 ? 4.336 7.829 -6.935 1.00 98.31 74 ARG A N 1
ATOM 515 C CA . ARG A 1 74 ? 4.761 8.409 -5.656 1.00 98.31 74 ARG A CA 1
ATOM 516 C C . ARG A 1 74 ? 5.613 7.462 -4.822 1.00 98.31 74 ARG A C 1
ATOM 518 O O . ARG A 1 74 ? 5.347 6.262 -4.753 1.00 98.31 74 ARG A O 1
ATOM 525 N N . THR A 1 75 ? 6.617 8.045 -4.178 1.00 98.69 75 THR A N 1
ATOM 526 C CA . THR A 1 75 ? 7.479 7.381 -3.196 1.00 98.69 75 THR A CA 1
ATOM 527 C C . THR A 1 75 ? 6.850 7.361 -1.803 1.00 98.69 75 THR A C 1
ATOM 529 O O . THR A 1 75 ? 5.850 8.041 -1.540 1.00 98.69 75 THR A O 1
ATOM 532 N N . ILE A 1 76 ? 7.472 6.622 -0.883 1.00 98.81 76 ILE A N 1
ATOM 533 C CA . ILE A 1 76 ? 7.085 6.566 0.532 1.00 98.81 76 ILE A CA 1
ATOM 534 C C . ILE A 1 76 ? 7.053 7.970 1.151 1.00 98.81 76 ILE A C 1
ATOM 536 O O . ILE A 1 76 ? 6.028 8.384 1.704 1.00 98.81 76 ILE A O 1
ATOM 540 N N . ALA A 1 77 ? 8.139 8.735 1.001 1.00 98.50 77 ALA A N 1
ATOM 541 C CA . ALA A 1 77 ? 8.255 10.085 1.552 1.00 98.50 77 ALA A CA 1
ATOM 542 C C . ALA A 1 77 ? 7.155 11.028 1.031 1.00 98.50 77 ALA A C 1
ATOM 544 O O . ALA A 1 77 ? 6.572 11.796 1.797 1.00 98.50 77 ALA A O 1
ATOM 545 N N . GLN A 1 78 ? 6.811 10.931 -0.257 1.00 98.56 78 GLN A N 1
ATOM 546 C CA . GLN A 1 78 ? 5.786 11.773 -0.881 1.00 98.56 78 GLN A CA 1
ATOM 547 C C . GLN A 1 78 ? 4.361 11.441 -0.422 1.00 98.56 78 GLN A C 1
ATOM 549 O O . GLN A 1 78 ? 3.512 12.330 -0.396 1.00 98.56 78 GLN A O 1
ATOM 554 N N . MET A 1 79 ? 4.088 10.183 -0.068 1.00 98.62 79 MET A N 1
ATOM 555 C CA . MET A 1 79 ? 2.773 9.756 0.423 1.00 98.62 79 MET A CA 1
ATOM 556 C C . MET A 1 79 ? 2.627 9.882 1.942 1.00 98.62 79 MET A C 1
ATOM 558 O O . MET A 1 79 ? 1.504 9.923 2.442 1.00 98.62 79 MET A O 1
ATOM 562 N N . SER A 1 80 ? 3.730 10.008 2.684 1.00 98.56 80 SER A N 1
ATOM 563 C CA . SER A 1 80 ? 3.727 10.127 4.147 1.00 98.56 80 SER A CA 1
ATOM 564 C C . SER A 1 80 ? 2.805 11.235 4.703 1.00 98.56 80 SER A C 1
ATOM 566 O O . SER A 1 80 ? 2.097 10.973 5.679 1.00 98.56 80 SER A O 1
ATOM 568 N N . PRO A 1 81 ? 2.704 12.440 4.096 1.00 98.44 81 PRO A N 1
ATOM 569 C CA . PRO A 1 81 ? 1.771 13.474 4.559 1.00 98.44 81 PRO A CA 1
ATOM 570 C C . PRO A 1 81 ? 0.287 13.072 4.511 1.00 98.44 81 PRO A C 1
ATOM 572 O O . PRO A 1 81 ? -0.513 13.592 5.291 1.00 98.44 81 PRO A O 1
ATOM 575 N N . ALA A 1 82 ? -0.102 12.123 3.649 1.00 98.25 82 ALA A N 1
ATOM 576 C CA . ALA A 1 82 ? -1.491 11.671 3.548 1.00 98.25 82 ALA A CA 1
ATOM 577 C C . ALA A 1 82 ? -1.985 10.975 4.828 1.00 98.25 82 ALA A C 1
ATOM 579 O O . ALA A 1 82 ? -3.190 10.959 5.082 1.00 98.25 82 ALA A O 1
ATOM 580 N N . VAL A 1 83 ? -1.075 10.462 5.669 1.00 98.50 83 VAL A N 1
ATOM 581 C CA . VAL A 1 83 ? -1.430 9.889 6.976 1.00 98.50 83 VAL A CA 1
ATOM 582 C C . VAL A 1 83 ? -2.136 10.924 7.852 1.00 98.50 83 VAL A C 1
ATOM 584 O O . VAL A 1 83 ? -3.192 10.632 8.418 1.00 98.50 83 VAL A O 1
ATOM 587 N N . GLY A 1 84 ? -1.606 12.151 7.910 1.00 97.50 84 GLY A N 1
ATOM 588 C CA . GLY A 1 84 ? -2.189 13.241 8.695 1.00 97.50 84 GLY A CA 1
ATOM 589 C C . GLY A 1 84 ? -3.582 13.629 8.201 1.00 97.50 84 GLY A C 1
ATOM 590 O O . GLY A 1 84 ? -4.510 13.733 8.999 1.00 97.50 84 GLY A O 1
ATOM 591 N N . VAL A 1 85 ? -3.754 13.746 6.880 1.00 97.56 85 VAL A N 1
ATOM 592 C CA . VAL A 1 85 ? -5.046 14.080 6.252 1.00 97.56 85 VAL A CA 1
ATOM 593 C C . VAL A 1 85 ? -6.111 13.023 6.560 1.00 97.56 85 VAL A C 1
ATOM 595 O O . VAL A 1 85 ? -7.217 13.357 6.983 1.00 97.56 85 VAL A O 1
ATOM 598 N N . ILE A 1 86 ? -5.786 11.739 6.393 1.00 97.62 86 ILE A N 1
ATOM 599 C CA . ILE A 1 86 ? -6.734 10.642 6.645 1.00 97.62 86 ILE A CA 1
ATOM 600 C C . ILE A 1 86 ? -7.101 10.557 8.129 1.00 97.62 86 ILE A C 1
ATOM 602 O O . ILE A 1 86 ? -8.270 10.325 8.449 1.00 97.62 86 ILE A O 1
ATOM 606 N N . THR A 1 87 ? -6.118 10.742 9.014 1.00 97.19 87 THR A N 1
ATOM 60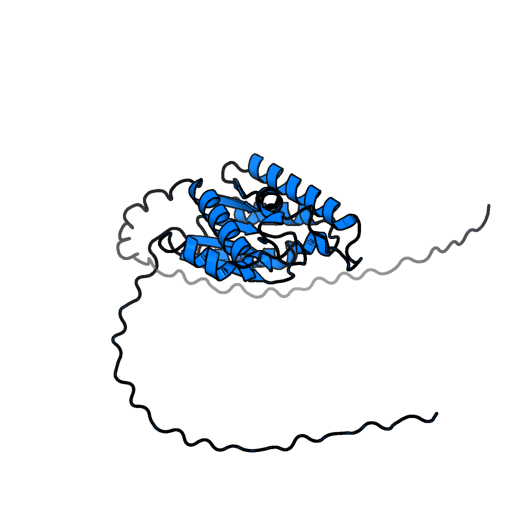7 C CA . THR A 1 87 ? -6.303 10.680 10.472 1.00 97.19 87 THR A CA 1
ATOM 608 C C . THR A 1 87 ? -7.158 11.840 10.970 1.00 97.19 87 THR A C 1
ATOM 610 O O . THR A 1 87 ? -8.054 11.629 11.784 1.00 97.19 87 THR A O 1
ATOM 613 N N . ALA A 1 88 ? -6.950 13.046 10.432 1.00 96.69 88 ALA A N 1
ATOM 614 C CA . ALA A 1 88 ? -7.769 14.217 10.737 1.00 96.69 88 ALA A CA 1
ATOM 615 C C . ALA A 1 88 ? -9.242 14.029 10.325 1.00 96.69 88 ALA A C 1
ATOM 617 O O . ALA A 1 88 ? -10.138 14.520 11.003 1.00 96.69 88 ALA A O 1
ATOM 618 N N . ALA A 1 89 ? -9.509 13.250 9.272 1.00 94.44 89 ALA A N 1
ATOM 619 C CA . ALA A 1 89 ? -10.858 12.842 8.866 1.00 94.44 89 ALA A CA 1
ATOM 620 C C . ALA A 1 89 ? -11.413 11.640 9.671 1.00 94.44 89 ALA A C 1
ATOM 622 O O . ALA A 1 89 ? -12.328 10.950 9.217 1.00 94.44 89 ALA A O 1
ATOM 623 N N . GLY A 1 90 ? -10.814 11.319 10.820 1.00 94.38 90 GLY A N 1
ATOM 624 C CA . GLY A 1 90 ? -11.162 10.197 11.694 1.00 94.38 90 GLY A CA 1
ATOM 625 C C . GLY A 1 90 ? -10.103 9.083 11.658 1.00 94.38 90 GLY A C 1
ATOM 626 O O . GLY A 1 90 ? -9.778 8.602 10.566 1.00 94.38 90 GLY A O 1
ATOM 627 N N . PRO A 1 91 ? -9.567 8.638 12.810 1.00 95.69 91 PRO A N 1
ATOM 628 C CA . PRO A 1 91 ? -8.494 7.648 12.854 1.00 95.69 91 PRO A CA 1
ATOM 629 C C . PRO A 1 91 ? -8.964 6.292 12.296 1.00 95.69 91 PRO A C 1
ATOM 631 O O . PRO A 1 91 ? -10.000 5.777 12.725 1.00 95.69 91 PRO A O 1
ATOM 634 N N . PRO A 1 92 ? -8.234 5.691 11.340 1.00 97.19 92 PRO A N 1
ATOM 635 C CA . PRO A 1 92 ? -8.546 4.350 10.859 1.00 97.19 92 PRO A CA 1
ATOM 636 C C . PRO A 1 92 ? -8.349 3.289 11.944 1.00 97.19 92 PRO A C 1
ATOM 638 O O . PRO A 1 92 ? -7.381 3.330 12.701 1.00 97.19 92 PRO A O 1
ATOM 641 N N . PHE A 1 93 ? -9.237 2.297 11.968 1.00 97.31 93 PHE A N 1
ATOM 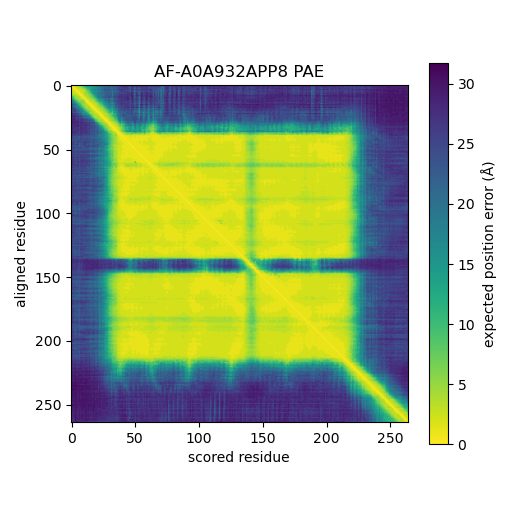642 C CA . PHE A 1 93 ? -9.036 1.065 12.729 1.00 97.31 93 PHE A CA 1
ATOM 643 C C . PHE A 1 93 ? -7.899 0.230 12.127 1.00 97.31 93 PHE A C 1
ATOM 645 O O . PHE A 1 93 ? -7.096 -0.358 12.850 1.00 97.31 93 PHE A O 1
ATOM 652 N N . ALA A 1 94 ? -7.842 0.187 10.794 1.00 98.25 94 ALA A N 1
ATOM 653 C CA . ALA A 1 94 ? -6.829 -0.546 10.056 1.00 98.25 94 ALA A CA 1
ATOM 654 C C . ALA A 1 94 ? -6.135 0.333 9.013 1.00 98.25 94 ALA A C 1
ATOM 656 O O . ALA A 1 94 ? -6.795 1.097 8.303 1.00 98.25 94 ALA A O 1
ATOM 657 N N . TRP A 1 95 ? -4.824 0.159 8.879 1.00 98.69 95 TRP A N 1
ATOM 658 C CA . TRP A 1 95 ? -4.016 0.699 7.790 1.00 98.69 95 TRP A CA 1
ATOM 659 C C . TRP A 1 95 ? -3.511 -0.418 6.889 1.00 98.69 95 TRP A C 1
ATOM 661 O O . TRP A 1 95 ? -3.075 -1.454 7.376 1.00 98.69 95 TRP A O 1
ATOM 671 N N . VAL A 1 96 ? -3.504 -0.179 5.584 1.00 98.81 96 VAL A N 1
ATOM 672 C CA . VAL A 1 96 ? -2.773 -0.974 4.598 1.00 98.81 96 VAL A CA 1
ATOM 673 C C . VAL A 1 96 ? -1.772 -0.057 3.911 1.00 98.81 96 VAL A C 1
ATOM 675 O O . VAL A 1 96 ? -2.162 0.985 3.387 1.00 98.81 96 VAL A O 1
ATOM 678 N N . ILE A 1 97 ? -0.495 -0.431 3.911 1.00 98.88 97 ILE A N 1
ATOM 679 C CA . ILE A 1 97 ? 0.579 0.314 3.250 1.00 98.88 97 ILE A CA 1
ATOM 680 C C . ILE A 1 97 ? 1.106 -0.531 2.092 1.00 98.88 97 ILE A C 1
ATOM 682 O O . ILE A 1 97 ? 1.575 -1.647 2.304 1.00 98.88 97 ILE A O 1
ATOM 686 N N . ASN A 1 98 ? 1.018 0.006 0.877 1.00 98.75 98 ASN A N 1
ATOM 687 C CA . ASN A 1 98 ? 1.569 -0.570 -0.347 1.00 98.75 98 ASN A CA 1
ATOM 688 C C . ASN A 1 98 ? 2.349 0.507 -1.110 1.00 98.75 98 ASN A C 1
ATOM 690 O O . ASN A 1 98 ? 1.834 1.145 -2.029 1.00 98.75 98 ASN A O 1
ATOM 694 N N . LEU A 1 99 ? 3.570 0.755 -0.641 1.00 98.75 99 LEU A N 1
ATOM 695 C CA . LEU A 1 99 ? 4.479 1.788 -1.126 1.00 98.75 99 LEU A CA 1
ATOM 696 C C . LEU A 1 99 ? 5.900 1.235 -1.212 1.00 98.75 99 LEU A C 1
ATOM 698 O O . LEU A 1 99 ? 6.232 0.260 -0.544 1.00 98.75 99 LEU A O 1
ATOM 702 N N . GLY A 1 100 ? 6.743 1.916 -1.987 1.00 98.19 100 GLY A N 1
ATOM 703 C CA . GLY A 1 100 ? 8.171 1.615 -2.100 1.00 98.19 100 GLY A CA 1
ATOM 704 C C . GLY A 1 100 ? 8.614 1.128 -3.471 1.00 98.19 100 GLY A C 1
ATOM 705 O O . GLY A 1 100 ? 9.801 1.172 -3.783 1.00 98.19 100 GLY A O 1
ATOM 706 N N . THR A 1 101 ? 7.675 0.735 -4.332 1.00 96.88 101 THR A N 1
ATOM 707 C CA . THR A 1 101 ? 7.969 0.371 -5.723 1.00 96.88 101 THR A CA 1
ATOM 708 C C . THR A 1 101 ? 8.700 1.504 -6.441 1.00 96.88 101 THR A C 1
ATOM 710 O O . THR A 1 101 ? 9.747 1.300 -7.054 1.00 96.88 101 THR A O 1
ATOM 713 N N . ASN A 1 102 ? 8.176 2.728 -6.327 1.00 96.19 102 ASN A N 1
ATOM 714 C CA . ASN A 1 102 ? 8.772 3.899 -6.967 1.00 96.19 102 ASN A CA 1
ATOM 715 C C . ASN A 1 102 ? 10.101 4.299 -6.328 1.00 96.19 102 ASN A C 1
ATOM 717 O O . ASN A 1 102 ? 10.974 4.793 -7.030 1.00 96.19 102 ASN A O 1
ATOM 721 N N . ASP A 1 103 ? 10.282 4.053 -5.033 1.00 97.00 103 ASP A N 1
ATOM 722 C CA . ASP A 1 103 ? 11.559 4.260 -4.359 1.00 97.00 103 ASP A CA 1
ATOM 723 C C . ASP A 1 103 ? 12.643 3.336 -4.924 1.00 97.00 103 ASP A C 1
ATOM 725 O O . ASP A 1 103 ? 13.733 3.797 -5.262 1.00 97.00 103 ASP A O 1
ATOM 729 N N . ALA A 1 104 ? 12.324 2.052 -5.113 1.00 94.75 104 ALA A N 1
ATOM 730 C CA . ALA A 1 104 ? 13.231 1.100 -5.746 1.00 94.75 104 ALA A CA 1
ATOM 731 C C . ALA A 1 104 ? 13.542 1.487 -7.203 1.00 94.75 104 ALA A C 1
ATOM 733 O O . ALA A 1 104 ? 14.707 1.467 -7.606 1.00 94.75 104 ALA A O 1
ATOM 734 N N . LEU A 1 105 ? 12.539 1.918 -7.983 1.00 92.00 105 LEU A N 1
ATOM 735 C CA . LEU A 1 105 ? 12.735 2.401 -9.362 1.00 92.00 105 LEU A CA 1
ATOM 736 C C . LEU A 1 105 ? 13.616 3.656 -9.429 1.00 92.00 105 LEU A C 1
ATOM 738 O O . LEU A 1 105 ? 14.441 3.787 -10.330 1.00 92.00 105 LEU A O 1
ATOM 742 N N . GLN A 1 106 ? 13.460 4.568 -8.468 1.00 93.31 106 GLN A N 1
ATOM 743 C CA . GLN A 1 106 ? 14.226 5.816 -8.371 1.00 93.31 106 GLN A CA 1
ATOM 744 C C . GLN A 1 106 ? 15.592 5.633 -7.704 1.00 93.31 106 GLN A C 1
ATOM 746 O O . GLN A 1 106 ? 16.320 6.606 -7.516 1.00 93.31 106 GLN A O 1
ATOM 751 N N . ARG A 1 107 ? 15.958 4.396 -7.356 1.00 93.94 107 ARG A N 1
ATOM 752 C CA . ARG A 1 107 ? 17.200 4.064 -6.656 1.00 93.94 107 ARG A CA 1
ATOM 753 C C . ARG A 1 107 ? 17.346 4.794 -5.310 1.00 93.94 107 ARG A C 1
ATOM 755 O O . ARG A 1 107 ? 18.456 5.128 -4.896 1.00 93.94 107 ARG A O 1
ATOM 762 N N . ASN A 1 108 ? 16.231 5.041 -4.619 1.00 95.81 108 ASN A N 1
ATOM 763 C CA . ASN A 1 108 ? 16.220 5.693 -3.313 1.00 95.81 108 ASN A CA 1
ATOM 764 C C . ASN A 1 108 ? 16.726 4.729 -2.228 1.00 95.81 108 ASN A C 1
ATOM 766 O O . ASN A 1 108 ? 15.973 3.913 -1.698 1.00 95.81 108 ASN A O 1
ATOM 770 N N . ILE A 1 109 ? 18.000 4.850 -1.859 1.00 97.00 109 ILE A N 1
ATOM 771 C CA . ILE A 1 109 ? 18.608 4.034 -0.796 1.00 97.00 109 ILE A CA 1
ATOM 772 C C . ILE A 1 109 ? 18.019 4.310 0.597 1.00 97.00 109 ILE A C 1
ATOM 774 O O . ILE A 1 109 ? 18.180 3.487 1.495 1.00 97.00 109 ILE A O 1
ATOM 778 N N . ASN A 1 110 ? 17.318 5.435 0.781 1.00 98.12 110 ASN A N 1
ATOM 779 C CA . ASN A 1 110 ? 16.685 5.791 2.050 1.00 98.12 110 ASN A CA 1
ATOM 780 C C . ASN A 1 110 ? 15.299 5.158 2.228 1.00 98.12 110 ASN A C 1
ATOM 782 O O . ASN A 1 110 ? 14.737 5.266 3.317 1.00 98.12 110 ASN A O 1
ATOM 786 N N . ALA A 1 111 ? 14.770 4.454 1.218 1.00 98.31 111 ALA A N 1
ATOM 787 C CA . ALA A 1 111 ? 13.436 3.853 1.261 1.00 98.31 111 ALA A CA 1
ATOM 788 C C . ALA A 1 111 ? 13.163 3.023 2.532 1.00 98.31 111 ALA A C 1
ATOM 790 O O . ALA A 1 111 ? 12.089 3.181 3.110 1.00 98.31 111 ALA A O 1
ATOM 791 N N . PRO A 1 112 ? 14.103 2.192 3.038 1.00 98.62 112 PRO A N 1
ATOM 792 C CA . PRO A 1 112 ? 13.926 1.516 4.321 1.00 98.62 112 PRO A CA 1
ATOM 793 C C . PRO A 1 112 ? 13.644 2.464 5.496 1.00 98.62 112 PRO A C 1
ATOM 795 O O . PRO A 1 112 ? 12.759 2.193 6.303 1.00 98.62 112 PRO A O 1
ATOM 798 N N . ASN A 1 113 ? 14.367 3.581 5.601 1.00 98.56 113 ASN A N 1
ATOM 799 C CA . ASN A 1 113 ? 14.187 4.546 6.688 1.00 98.56 113 ASN A CA 1
ATOM 800 C C . ASN A 1 113 ? 12.881 5.328 6.525 1.00 98.56 113 ASN A C 1
ATOM 802 O O . ASN A 1 113 ? 12.108 5.405 7.477 1.00 98.56 113 ASN A O 1
ATOM 806 N N . ASP A 1 114 ? 12.576 5.781 5.305 1.00 98.62 114 ASP A N 1
ATOM 807 C CA . ASP A 1 114 ? 11.300 6.436 4.995 1.00 98.62 114 ASP A CA 1
ATOM 808 C C . ASP A 1 114 ? 10.109 5.527 5.359 1.00 98.62 114 ASP A C 1
ATOM 810 O O . ASP A 1 114 ? 9.081 5.990 5.864 1.00 98.62 114 ASP A O 1
ATOM 814 N N . TYR A 1 115 ? 10.246 4.212 5.139 1.00 98.81 115 TYR A N 1
ATOM 815 C CA . TYR A 1 115 ? 9.219 3.231 5.485 1.00 98.81 115 TYR A CA 1
ATOM 816 C C . TYR A 1 115 ? 9.077 3.039 6.999 1.00 98.81 115 TYR A C 1
ATOM 818 O O . TYR A 1 115 ? 7.950 2.984 7.495 1.00 98.81 115 TYR A O 1
ATOM 826 N N . ARG A 1 116 ? 10.186 2.985 7.753 1.00 98.75 116 ARG A N 1
ATOM 827 C CA . ARG A 1 116 ? 10.152 2.945 9.229 1.00 98.75 116 ARG A CA 1
ATOM 828 C C . ARG A 1 116 ? 9.423 4.164 9.793 1.00 98.75 116 ARG A C 1
ATOM 830 O O . ARG A 1 116 ? 8.520 4.000 10.615 1.00 98.75 116 ARG A O 1
ATOM 837 N N . ASP A 1 117 ? 9.749 5.354 9.296 1.00 98.62 117 ASP A N 1
ATOM 838 C CA . ASP A 1 117 ? 9.117 6.607 9.716 1.00 98.62 117 ASP A CA 1
ATOM 839 C C . ASP A 1 117 ? 7.623 6.633 9.382 1.00 98.62 117 ASP A C 1
ATOM 841 O O . ASP A 1 117 ? 6.803 7.086 10.184 1.00 98.62 117 ASP A O 1
ATOM 845 N N . LEU A 1 118 ? 7.236 6.119 8.210 1.00 98.75 118 LEU A N 1
ATOM 846 C CA . LEU A 1 118 ? 5.832 5.983 7.834 1.00 98.75 118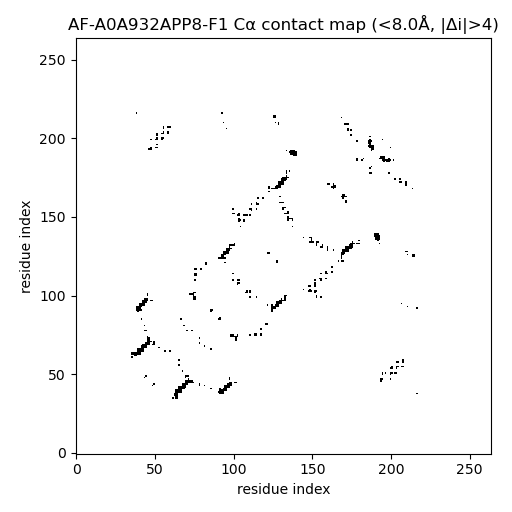 LEU A CA 1
ATOM 847 C C . LEU A 1 118 ? 5.081 5.022 8.767 1.00 98.75 118 LEU A C 1
ATOM 849 O O . LEU A 1 118 ? 4.000 5.366 9.248 1.00 98.75 118 LEU A O 1
ATOM 853 N N . VAL A 1 119 ? 5.633 3.835 9.030 1.00 98.75 119 VAL A N 1
ATOM 854 C CA . VAL A 1 119 ? 4.989 2.835 9.896 1.00 98.75 119 VAL A CA 1
ATOM 855 C C . VAL A 1 119 ? 4.848 3.360 11.322 1.00 98.75 119 VAL A C 1
ATOM 857 O O . VAL A 1 119 ? 3.782 3.205 11.914 1.00 98.75 119 VAL A O 1
ATOM 860 N N . ALA A 1 120 ? 5.851 4.067 11.849 1.00 98.50 120 ALA A N 1
ATOM 861 C CA . ALA A 1 120 ? 5.775 4.686 13.171 1.00 98.50 120 ALA A CA 1
ATOM 862 C C . ALA A 1 120 ? 4.577 5.649 13.313 1.00 98.50 120 ALA A C 1
ATOM 864 O O . ALA A 1 120 ? 3.941 5.678 14.366 1.00 98.50 120 ALA A O 1
ATOM 865 N N . LYS A 1 121 ? 4.205 6.378 12.248 1.00 98.50 121 LYS A N 1
ATOM 866 C CA . LYS A 1 121 ? 3.042 7.291 12.250 1.00 98.50 121 LYS A CA 1
ATOM 867 C C . LYS A 1 121 ? 1.696 6.574 12.358 1.00 98.50 121 LYS A C 1
ATOM 869 O O . LYS A 1 121 ? 0.730 7.183 12.810 1.00 98.50 121 LYS A O 1
ATOM 874 N N . VAL A 1 122 ? 1.611 5.313 11.932 1.00 98.50 122 VAL A N 1
ATOM 875 C CA . VAL A 1 122 ? 0.360 4.531 11.936 1.00 98.50 122 VAL A CA 1
ATOM 876 C C . VAL A 1 122 ? 0.357 3.386 12.948 1.00 98.50 122 VAL A C 1
ATOM 878 O O . VAL A 1 122 ? -0.672 2.739 13.130 1.00 98.50 122 VAL A O 1
ATOM 881 N N . ALA A 1 123 ? 1.474 3.149 13.639 1.00 97.94 123 ALA A N 1
ATOM 882 C CA . ALA A 1 123 ? 1.656 2.031 14.562 1.00 97.94 123 ALA A CA 1
ATOM 883 C C . ALA A 1 123 ? 0.666 2.021 15.740 1.00 97.94 123 ALA A C 1
ATOM 885 O O . ALA A 1 123 ? 0.443 0.970 16.332 1.00 97.94 123 ALA A O 1
ATOM 886 N N . GLY A 1 124 ? 0.049 3.163 16.065 1.00 97.31 124 GLY A N 1
ATOM 887 C CA . GLY A 1 124 ? -1.001 3.255 17.085 1.00 97.31 124 GLY A CA 1
ATOM 888 C C . GLY A 1 124 ? -2.367 2.700 16.658 1.00 97.31 124 GLY A C 1
ATOM 889 O O . GLY A 1 124 ? -3.254 2.572 17.498 1.00 97.31 124 GLY A O 1
ATOM 890 N N . ALA A 1 125 ? -2.572 2.379 15.377 1.00 97.88 125 ALA A N 1
ATOM 891 C CA . ALA A 1 125 ? -3.827 1.789 14.921 1.00 97.88 125 ALA A CA 1
ATOM 892 C C . ALA A 1 125 ? -3.963 0.330 15.393 1.00 97.88 125 ALA A C 1
ATOM 894 O O . ALA A 1 125 ? -2.973 -0.399 15.393 1.00 97.88 125 ALA A O 1
ATOM 895 N N . PRO A 1 126 ? -5.172 -0.162 15.713 1.00 97.69 126 PRO A N 1
ATOM 896 C CA . PRO A 1 126 ? -5.381 -1.563 16.096 1.00 97.69 126 PRO A CA 1
ATOM 897 C C . PRO A 1 126 ? -4.867 -2.597 15.082 1.00 97.69 126 PRO A C 1
ATOM 899 O O . PRO A 1 126 ? -4.558 -3.733 15.446 1.00 97.69 126 PRO A O 1
ATOM 902 N N . CYS A 1 127 ? -4.778 -2.221 13.805 1.00 98.44 127 CYS A N 1
ATOM 903 C CA . CYS A 1 127 ? -4.314 -3.096 12.742 1.00 98.44 127 CYS A CA 1
ATOM 904 C C . CYS A 1 127 ? -3.486 -2.344 11.694 1.00 98.44 127 CYS A C 1
ATOM 906 O O . CYS A 1 127 ? -3.917 -1.339 11.138 1.00 98.44 127 CYS A O 1
ATOM 908 N N . VAL A 1 128 ? -2.297 -2.860 11.385 1.00 98.69 128 VAL A N 1
ATOM 909 C CA . VAL A 1 128 ? -1.459 -2.406 10.273 1.00 98.69 128 VAL A CA 1
ATOM 910 C C . VAL A 1 128 ? -1.143 -3.603 9.372 1.00 98.69 128 VAL A C 1
ATOM 912 O O . VAL A 1 128 ? -0.759 -4.671 9.847 1.00 98.69 128 VAL A O 1
ATOM 915 N N . VAL A 1 129 ? -1.337 -3.446 8.069 1.00 98.75 129 VAL A N 1
ATOM 916 C CA . VAL A 1 129 ? -0.975 -4.407 7.024 1.00 98.75 129 VAL A CA 1
ATOM 917 C C . VAL A 1 129 ? 0.131 -3.780 6.188 1.00 98.75 129 VAL A C 1
ATOM 919 O O . VAL A 1 129 ? -0.055 -2.721 5.589 1.00 98.75 129 VAL A O 1
ATOM 922 N N . LEU A 1 130 ? 1.288 -4.429 6.160 1.00 98.81 130 LEU A N 1
ATOM 923 C CA . LEU A 1 130 ? 2.471 -3.990 5.431 1.00 98.81 130 LEU A CA 1
ATOM 924 C C . LEU A 1 130 ? 2.622 -4.860 4.182 1.00 98.81 130 LEU A C 1
ATOM 926 O O . LEU A 1 130 ? 2.713 -6.081 4.290 1.00 98.81 130 LEU A O 1
ATOM 930 N N . THR A 1 131 ? 2.617 -4.249 3.001 1.00 98.88 131 THR A N 1
ATOM 931 C CA . THR A 1 131 ? 2.659 -4.974 1.723 1.00 98.88 131 THR A CA 1
ATOM 932 C C . THR A 1 131 ? 4.082 -4.995 1.180 1.00 98.88 131 THR A C 1
ATOM 934 O O . THR A 1 131 ? 4.655 -3.926 0.984 1.00 98.88 131 THR A O 1
ATOM 937 N N . THR A 1 132 ? 4.646 -6.178 0.916 1.00 98.81 132 THR A N 1
ATOM 938 C CA . THR A 1 132 ? 5.925 -6.297 0.186 1.00 98.81 132 THR A CA 1
ATOM 939 C C . THR A 1 132 ? 5.779 -5.827 -1.265 1.00 98.81 132 THR A C 1
ATOM 941 O O . THR A 1 132 ? 4.679 -5.811 -1.815 1.00 98.81 132 THR A O 1
ATOM 944 N N . ILE A 1 133 ? 6.884 -5.444 -1.905 1.00 97.69 133 ILE A N 1
ATOM 945 C CA . ILE A 1 133 ? 6.928 -5.061 -3.325 1.00 97.69 133 ILE A CA 1
ATOM 946 C C . ILE A 1 133 ? 7.652 -6.121 -4.155 1.00 97.69 133 ILE A C 1
ATOM 948 O O . ILE A 1 133 ? 8.455 -6.887 -3.624 1.00 97.69 133 ILE A O 1
ATOM 952 N N . ASN A 1 134 ? 7.415 -6.152 -5.467 1.00 95.31 134 ASN A N 1
ATOM 953 C CA . ASN A 1 134 ? 8.088 -7.106 -6.349 1.00 95.31 134 ASN A CA 1
ATOM 954 C C . ASN A 1 134 ? 9.606 -6.863 -6.348 1.00 95.31 134 ASN A C 1
ATOM 956 O O . ASN A 1 134 ? 10.043 -5.765 -6.678 1.00 95.31 134 ASN A O 1
ATOM 960 N N . ASP A 1 135 ? 10.419 -7.879 -6.069 1.00 94.75 135 ASP A N 1
ATOM 961 C CA . ASP A 1 135 ? 11.887 -7.808 -6.152 1.00 94.75 135 ASP A CA 1
ATOM 962 C C . ASP A 1 135 ? 12.458 -8.426 -7.439 1.00 94.75 135 ASP A C 1
ATOM 964 O O . ASP A 1 135 ? 13.670 -8.453 -7.653 1.00 94.75 135 ASP A O 1
ATOM 968 N N . PHE A 1 136 ? 11.566 -8.903 -8.305 1.00 87.12 136 PHE A N 1
ATOM 969 C CA . PHE A 1 136 ? 11.847 -9.508 -9.609 1.00 87.12 136 PHE A CA 1
ATOM 970 C C . PHE A 1 136 ? 11.275 -8.708 -10.788 1.00 87.12 136 PHE A C 1
ATOM 972 O O . PHE A 1 136 ? 11.379 -9.139 -11.934 1.00 87.12 136 PHE A O 1
ATOM 979 N N . GLY A 1 137 ? 10.652 -7.560 -10.509 1.00 65.25 137 GLY A N 1
ATOM 980 C CA . GLY A 1 137 ? 10.203 -6.608 -11.521 1.00 65.25 137 GLY A CA 1
ATOM 981 C C . GLY A 1 137 ? 11.365 -5.735 -11.991 1.00 65.25 137 GLY A C 1
ATOM 982 O O . GLY A 1 137 ? 12.271 -5.431 -11.225 1.00 65.25 137 GLY A O 1
ATOM 983 N N . GLY A 1 138 ? 11.374 -5.354 -13.262 1.00 58.12 138 GLY A N 1
ATOM 984 C CA . GLY A 1 138 ? 12.502 -4.637 -13.860 1.00 58.12 138 GLY A CA 1
ATOM 985 C C . GLY A 1 138 ? 12.569 -4.856 -15.363 1.00 58.12 138 GLY A C 1
ATOM 986 O O . GLY A 1 138 ? 13.609 -5.247 -15.865 1.00 58.12 138 GLY A O 1
ATOM 987 N N . PHE A 1 139 ? 11.426 -4.685 -16.041 1.00 59.56 139 PHE A N 1
ATOM 988 C CA . PHE A 1 139 ? 11.221 -4.678 -17.496 1.00 59.56 139 PHE A CA 1
ATOM 989 C C . PHE A 1 139 ? 12.159 -5.551 -18.355 1.00 59.56 139 PHE A C 1
ATOM 991 O O . PHE A 1 139 ? 13.276 -5.159 -18.701 1.00 59.56 139 PHE A O 1
ATOM 998 N N . GLY A 1 140 ? 11.617 -6.664 -18.857 1.00 46.03 140 GLY A N 1
ATOM 999 C CA . GLY A 1 140 ? 12.180 -7.405 -19.984 1.00 46.03 140 GLY A CA 1
ATOM 1000 C C . GLY A 1 140 ? 12.256 -6.554 -21.258 1.00 46.03 140 GLY A C 1
ATOM 1001 O O . GLY A 1 140 ? 11.294 -6.478 -22.015 1.00 46.03 140 GLY A O 1
ATOM 1002 N N . GLY A 1 141 ? 13.414 -5.931 -21.500 1.00 41.78 141 GLY A N 1
ATOM 1003 C CA . GLY A 1 141 ? 13.801 -5.405 -22.818 1.00 41.78 141 GLY A CA 1
ATOM 1004 C C . GLY A 1 141 ? 14.103 -3.905 -22.922 1.00 41.78 141 GLY A C 1
ATOM 1005 O O . GLY A 1 141 ? 14.658 -3.497 -23.936 1.00 41.78 141 GLY A O 1
ATOM 1006 N N . PHE A 1 142 ? 13.822 -3.083 -21.901 1.00 44.19 142 PHE A N 1
ATOM 1007 C CA . PHE A 1 142 ? 14.045 -1.620 -21.957 1.00 44.19 142 PHE A CA 1
ATOM 1008 C C . PHE A 1 142 ? 15.171 -1.093 -21.046 1.00 44.19 142 PHE A C 1
ATOM 1010 O O . PHE A 1 142 ? 15.172 0.084 -20.705 1.00 44.19 142 PHE A O 1
ATOM 1017 N N . GLY A 1 143 ? 16.130 -1.936 -20.642 1.00 43.53 143 GLY A N 1
ATOM 1018 C CA . GLY A 1 143 ? 17.492 -1.537 -20.223 1.00 43.53 143 GLY A CA 1
ATOM 1019 C C . GLY A 1 143 ? 17.680 -0.417 -19.177 1.00 43.53 143 GLY A C 1
ATOM 1020 O O . GLY A 1 143 ? 18.774 0.133 -19.100 1.00 43.53 143 GLY A O 1
ATOM 1021 N N . GLY A 1 144 ? 16.664 -0.026 -18.400 1.00 51.22 144 GLY A N 1
ATOM 1022 C CA . GLY A 1 144 ? 16.665 1.307 -17.773 1.00 51.22 144 GLY A CA 1
ATOM 1023 C C . GLY A 1 144 ? 16.977 1.383 -16.278 1.00 51.22 144 GLY A C 1
ATOM 1024 O O . GLY A 1 144 ? 17.569 2.362 -15.829 1.00 51.22 144 GLY A O 1
ATOM 1025 N N . PHE A 1 145 ? 16.591 0.386 -15.474 1.00 60.97 145 PHE A N 1
ATOM 1026 C CA . PHE A 1 145 ? 16.651 0.536 -14.009 1.00 60.97 145 PHE A CA 1
ATOM 1027 C C . PHE A 1 145 ? 17.936 -0.013 -13.380 1.00 60.97 145 PHE A C 1
ATOM 1029 O O . PHE A 1 145 ? 18.353 0.491 -12.333 1.00 60.97 145 PHE A O 1
ATOM 1036 N N . GLY A 1 146 ? 18.637 -0.910 -14.082 1.00 64.25 146 GLY A N 1
ATOM 1037 C CA . GLY A 1 146 ? 19.903 -1.512 -13.653 1.00 64.25 146 GLY A CA 1
ATOM 1038 C C . GLY A 1 146 ? 19.765 -2.420 -12.427 1.00 64.25 146 GLY A C 1
ATOM 1039 O O . GLY A 1 146 ? 18.683 -2.568 -11.857 1.00 64.25 146 GLY A O 1
ATOM 1040 N N . ASP A 1 147 ? 20.887 -2.984 -11.983 1.00 78.06 147 ASP A N 1
ATOM 1041 C CA . ASP A 1 147 ? 20.959 -3.943 -10.865 1.00 78.06 147 ASP A CA 1
ATOM 1042 C C . ASP A 1 147 ? 20.514 -3.366 -9.505 1.00 78.06 147 ASP A C 1
ATOM 1044 O O . ASP A 1 147 ? 20.350 -4.094 -8.526 1.00 78.06 147 ASP A O 1
ATOM 1048 N N . ALA A 1 148 ? 20.290 -2.051 -9.429 1.00 83.56 148 ALA A N 1
ATOM 1049 C CA . ALA A 1 148 ? 19.913 -1.355 -8.206 1.00 83.56 148 ALA A CA 1
ATOM 1050 C C . ALA A 1 148 ? 18.477 -1.657 -7.744 1.00 83.56 148 ALA A C 1
ATOM 1052 O O . ALA A 1 148 ? 18.236 -1.702 -6.536 1.00 83.56 148 ALA A O 1
ATOM 1053 N N . TYR A 1 149 ? 17.527 -1.881 -8.666 1.00 90.12 149 TYR A N 1
ATOM 1054 C CA . TYR A 1 149 ? 16.123 -2.089 -8.285 1.00 90.12 149 TYR A CA 1
ATOM 1055 C C . TYR A 1 149 ? 15.949 -3.310 -7.365 1.00 90.12 149 TYR A C 1
ATOM 1057 O O . TYR A 1 149 ? 15.435 -3.136 -6.257 1.00 90.12 149 TYR A O 1
ATOM 1065 N N . PRO A 1 150 ? 16.421 -4.523 -7.730 1.00 91.69 150 PRO A N 1
ATOM 1066 C CA . PRO A 1 150 ? 16.248 -5.691 -6.871 1.00 91.69 150 PRO A CA 1
ATOM 1067 C C . PRO A 1 150 ? 16.954 -5.549 -5.519 1.00 91.69 150 PRO A C 1
ATOM 1069 O O . PRO A 1 150 ? 16.485 -6.089 -4.522 1.00 91.69 150 PRO A O 1
ATOM 1072 N N . ILE A 1 151 ? 18.073 -4.818 -5.462 1.00 93.56 151 ILE A N 1
ATOM 1073 C CA . ILE A 1 151 ? 18.804 -4.563 -4.213 1.00 93.56 151 ILE A CA 1
ATOM 1074 C C . ILE A 1 151 ? 17.937 -3.744 -3.254 1.00 93.56 151 ILE A C 1
ATOM 1076 O O . ILE A 1 151 ? 17.737 -4.148 -2.107 1.00 93.56 151 ILE A O 1
ATOM 1080 N N . ILE A 1 152 ? 17.384 -2.626 -3.726 1.00 95.12 152 ILE A N 1
ATOM 1081 C CA . ILE A 1 152 ? 16.565 -1.737 -2.894 1.00 95.12 152 ILE A CA 1
ATOM 1082 C C . ILE A 1 152 ? 15.230 -2.397 -2.549 1.00 95.12 152 ILE A C 1
ATOM 1084 O O . ILE A 1 152 ? 14.810 -2.339 -1.395 1.00 95.12 152 ILE A O 1
ATOM 1088 N N . ALA A 1 153 ? 14.597 -3.091 -3.499 1.00 95.88 153 ALA A N 1
ATOM 1089 C CA . ALA A 1 153 ? 13.353 -3.813 -3.251 1.00 95.88 153 ALA A CA 1
ATOM 1090 C C . ALA A 1 153 ? 13.518 -4.908 -2.186 1.00 95.88 153 ALA A C 1
ATOM 1092 O O . ALA A 1 153 ? 12.703 -4.998 -1.268 1.00 95.88 153 ALA A O 1
ATOM 1093 N N . ARG A 1 154 ? 14.605 -5.693 -2.234 1.00 96.81 154 ARG A N 1
ATOM 1094 C CA . ARG A 1 154 ? 14.908 -6.686 -1.189 1.00 96.81 154 ARG A CA 1
ATOM 1095 C C . ARG A 1 154 ? 15.170 -6.042 0.169 1.00 96.81 154 ARG A C 1
ATOM 1097 O O . ARG A 1 154 ? 14.638 -6.521 1.167 1.00 96.81 154 ARG A O 1
ATOM 1104 N N . ALA A 1 155 ? 15.950 -4.960 0.218 1.00 97.75 155 ALA A N 1
ATOM 1105 C CA . ALA A 1 155 ? 16.220 -4.244 1.466 1.00 97.75 155 ALA A CA 1
ATOM 1106 C C . ALA A 1 155 ? 14.935 -3.677 2.095 1.00 97.75 155 ALA A C 1
ATOM 1108 O O . ALA A 1 155 ? 14.728 -3.765 3.310 1.00 97.75 155 ALA A O 1
ATOM 1109 N N . LEU A 1 156 ? 14.038 -3.139 1.267 1.00 98.44 156 LEU A N 1
ATOM 1110 C CA . LEU A 1 156 ? 12.741 -2.658 1.719 1.00 98.44 156 LEU A CA 1
ATOM 1111 C C . LEU A 1 156 ? 11.833 -3.805 2.187 1.00 98.44 156 LEU A C 1
ATOM 1113 O O . LEU A 1 156 ? 11.257 -3.712 3.267 1.00 98.44 156 LEU A O 1
ATOM 1117 N N . ASN A 1 157 ? 11.744 -4.906 1.438 1.00 98.62 157 ASN A N 1
ATOM 1118 C CA . ASN A 1 157 ? 10.963 -6.080 1.839 1.00 98.62 157 ASN A CA 1
ATOM 1119 C C . ASN A 1 157 ? 11.456 -6.676 3.165 1.00 98.62 157 ASN A C 1
ATOM 1121 O O . ASN A 1 157 ? 10.643 -7.019 4.021 1.00 98.62 157 ASN A O 1
ATOM 1125 N N . ALA A 1 158 ? 12.774 -6.734 3.380 1.00 98.69 158 ALA A N 1
ATOM 1126 C CA . ALA A 1 158 ? 13.344 -7.140 4.663 1.00 98.69 158 ALA A CA 1
ATOM 1127 C C . ALA A 1 158 ? 12.915 -6.195 5.799 1.00 98.69 158 ALA A C 1
ATOM 1129 O O . ALA A 1 158 ? 12.532 -6.656 6.871 1.00 98.69 158 ALA A O 1
ATOM 1130 N N . THR A 1 159 ? 12.891 -4.884 5.541 1.00 98.75 159 THR A N 1
ATOM 1131 C CA . THR A 1 159 ? 12.416 -3.873 6.503 1.00 98.75 159 THR A CA 1
ATOM 1132 C C . THR A 1 159 ? 10.922 -4.030 6.808 1.00 98.75 159 THR A C 1
ATOM 1134 O O . THR A 1 159 ? 10.499 -3.879 7.950 1.00 98.75 159 THR A O 1
ATOM 1137 N N . ILE A 1 160 ? 10.105 -4.379 5.813 1.00 98.75 160 ILE A N 1
ATOM 1138 C CA . ILE A 1 160 ? 8.675 -4.662 5.995 1.00 98.75 160 ILE A CA 1
ATOM 1139 C C . ILE A 1 160 ? 8.464 -5.855 6.934 1.00 98.75 160 ILE A C 1
ATOM 1141 O O . ILE A 1 160 ? 7.653 -5.769 7.858 1.00 98.75 160 ILE A O 1
ATOM 1145 N N . VAL A 1 161 ? 9.209 -6.943 6.729 1.00 98.75 161 VAL A N 1
ATOM 1146 C CA . VAL A 1 161 ? 9.145 -8.138 7.584 1.00 98.75 161 VAL A CA 1
ATOM 1147 C C . VAL A 1 161 ? 9.649 -7.832 8.998 1.00 98.75 161 VAL A C 1
ATOM 1149 O O . VAL A 1 161 ? 8.989 -8.198 9.969 1.00 98.75 161 VAL A O 1
ATOM 1152 N N . GLU A 1 162 ? 10.765 -7.108 9.125 1.00 98.62 162 GLU A N 1
ATOM 1153 C CA . GLU A 1 162 ? 11.309 -6.633 10.407 1.00 98.62 162 GLU A CA 1
ATOM 1154 C C . GLU A 1 162 ? 10.257 -5.840 11.200 1.00 98.62 162 GLU A C 1
ATOM 1156 O O . GLU A 1 162 ? 10.001 -6.122 12.372 1.00 98.62 162 GLU A O 1
ATOM 1161 N N . LEU A 1 163 ? 9.599 -4.871 10.557 1.00 98.62 163 LEU A N 1
ATOM 1162 C CA . LEU A 1 163 ? 8.582 -4.038 11.198 1.00 98.62 163 LEU A CA 1
ATOM 1163 C C . LEU A 1 163 ? 7.343 -4.844 11.589 1.00 98.62 163 LEU A C 1
ATOM 1165 O O . LEU A 1 163 ? 6.801 -4.625 12.671 1.00 98.62 163 LEU A O 1
ATOM 1169 N N . ALA A 1 164 ? 6.913 -5.796 10.760 1.00 98.50 164 ALA A N 1
ATOM 1170 C CA . ALA A 1 164 ? 5.810 -6.682 11.116 1.00 98.50 164 ALA A CA 1
ATOM 1171 C C . ALA A 1 164 ? 6.125 -7.540 12.352 1.00 98.50 164 ALA A C 1
ATOM 1173 O O . ALA A 1 164 ? 5.249 -7.751 13.182 1.00 98.50 164 ALA A O 1
ATOM 1174 N N . ALA A 1 165 ? 7.374 -7.987 12.512 1.00 98.31 165 ALA A N 1
ATOM 1175 C CA . ALA A 1 165 ? 7.808 -8.708 13.708 1.00 98.31 165 ALA A CA 1
ATOM 1176 C C . ALA A 1 165 ? 7.913 -7.796 14.945 1.00 98.31 165 ALA A C 1
ATOM 1178 O O . ALA A 1 165 ? 7.656 -8.234 16.066 1.00 98.31 165 ALA A O 1
ATOM 1179 N N . ARG A 1 166 ? 8.282 -6.523 14.755 1.00 98.31 166 ARG A N 1
ATOM 1180 C CA . ARG A 1 166 ? 8.424 -5.535 15.836 1.00 98.31 166 ARG A CA 1
ATOM 1181 C C . ARG A 1 166 ? 7.085 -5.061 16.403 1.00 98.31 166 ARG A C 1
ATOM 1183 O O . ARG A 1 166 ? 6.993 -4.798 17.601 1.00 98.31 166 ARG A O 1
ATOM 1190 N N . TYR A 1 167 ? 6.076 -4.892 15.554 1.00 97.88 167 TYR A N 1
ATOM 1191 C CA . TYR A 1 167 ? 4.764 -4.384 15.947 1.00 97.88 167 TYR A CA 1
ATOM 1192 C C . TYR A 1 167 ? 3.759 -5.544 16.031 1.00 97.88 167 TYR A C 1
ATOM 1194 O O . TYR A 1 167 ? 3.376 -6.077 14.995 1.00 97.88 167 TYR A O 1
ATOM 1202 N N . PRO A 1 168 ? 3.262 -5.930 17.223 1.00 97.50 168 PRO A N 1
ATOM 1203 C CA . PRO A 1 168 ? 2.363 -7.087 17.369 1.00 97.50 168 PRO A CA 1
ATOM 1204 C C . PRO A 1 168 ? 1.003 -6.894 16.675 1.00 97.50 168 PRO A C 1
ATOM 1206 O O . PRO A 1 168 ? 0.273 -7.845 16.410 1.00 97.50 168 PRO A O 1
ATOM 1209 N N . ASN A 1 169 ? 0.654 -5.645 16.373 1.00 97.62 169 ASN A N 1
ATOM 1210 C CA . ASN A 1 169 ? -0.497 -5.231 15.583 1.00 97.62 169 ASN A CA 1
ATOM 1211 C C . ASN A 1 169 ? -0.154 -5.015 14.097 1.00 97.62 169 ASN A C 1
ATOM 1213 O O . ASN A 1 169 ? -0.940 -4.390 13.379 1.00 97.62 169 ASN A O 1
ATOM 1217 N N . ALA A 1 170 ? 0.985 -5.494 13.608 1.00 98.38 170 ALA A N 1
ATOM 1218 C CA . ALA A 1 170 ? 1.338 -5.471 12.198 1.00 98.38 170 ALA A CA 1
ATOM 1219 C C . ALA A 1 170 ? 1.321 -6.884 11.601 1.00 98.38 170 ALA A C 1
ATOM 1221 O O . ALA A 1 170 ? 1.538 -7.878 12.286 1.00 98.38 170 ALA A O 1
ATOM 1222 N N . ARG A 1 171 ? 1.026 -6.975 10.304 1.00 98.19 171 ARG A N 1
ATOM 1223 C CA . ARG A 1 171 ? 1.066 -8.224 9.533 1.00 98.19 171 ARG A CA 1
ATOM 1224 C C . ARG A 1 171 ? 1.532 -7.962 8.112 1.00 98.19 171 ARG A C 1
ATOM 1226 O O . ARG A 1 171 ? 1.360 -6.854 7.603 1.00 98.19 171 ARG A O 1
ATOM 1233 N N . VAL A 1 172 ? 2.093 -8.981 7.475 1.00 98.69 172 VAL A N 1
ATOM 1234 C CA . VAL A 1 172 ? 2.608 -8.879 6.107 1.00 98.69 172 VAL A CA 1
ATOM 1235 C C . VAL A 1 172 ? 1.564 -9.368 5.106 1.00 98.69 172 VAL A C 1
ATOM 1237 O O . VAL A 1 172 ? 1.051 -10.479 5.223 1.00 98.69 172 VAL A O 1
ATOM 1240 N N . LEU A 1 173 ? 1.281 -8.551 4.093 1.00 98.56 173 LEU A N 1
ATOM 1241 C CA . LEU A 1 173 ? 0.721 -9.001 2.821 1.00 98.56 173 LEU A CA 1
ATOM 1242 C C . LEU A 1 173 ? 1.907 -9.228 1.879 1.00 98.56 173 LEU A C 1
ATOM 1244 O O . LEU A 1 173 ? 2.488 -8.271 1.368 1.00 98.56 173 LEU A O 1
ATOM 1248 N N . ASP A 1 174 ? 2.285 -10.487 1.661 1.00 98.62 174 ASP A N 1
ATOM 1249 C CA . ASP A 1 174 ? 3.446 -10.803 0.825 1.00 98.62 174 ASP A CA 1
ATOM 1250 C C . ASP A 1 174 ? 3.095 -10.791 -0.672 1.00 98.62 1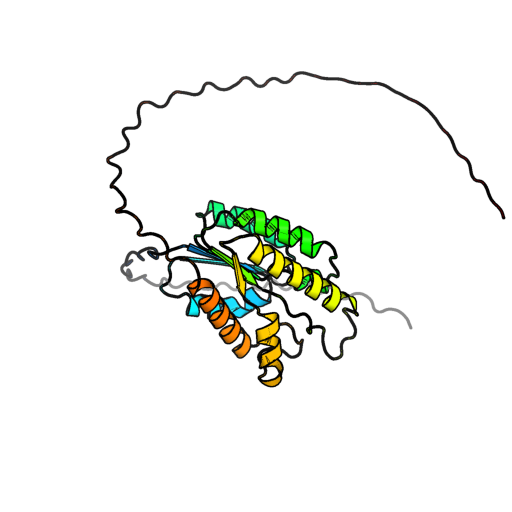74 ASP A C 1
ATOM 1252 O O . ASP A 1 174 ? 2.962 -11.832 -1.319 1.00 98.62 174 ASP A O 1
ATOM 1256 N N . TRP A 1 175 ? 2.888 -9.594 -1.224 1.00 98.38 175 TRP A N 1
ATOM 1257 C CA . TRP A 1 175 ? 2.587 -9.430 -2.644 1.00 98.38 175 TRP A CA 1
ATOM 1258 C C . TRP A 1 175 ? 3.738 -9.902 -3.534 1.00 98.38 175 TRP A C 1
ATOM 1260 O O . TRP A 1 175 ? 3.470 -10.474 -4.585 1.00 98.38 175 TRP A O 1
ATOM 1270 N N . ASN A 1 176 ? 4.994 -9.754 -3.095 1.00 98.00 176 ASN A N 1
ATOM 1271 C CA . ASN A 1 176 ? 6.156 -10.274 -3.815 1.00 98.00 176 ASN A CA 1
ATOM 1272 C C . ASN A 1 176 ? 6.020 -11.782 -4.080 1.00 98.00 176 ASN A C 1
ATOM 1274 O O . ASN A 1 176 ? 6.093 -12.225 -5.227 1.00 98.00 176 ASN A O 1
ATOM 1278 N N . ALA A 1 177 ? 5.773 -12.578 -3.036 1.00 98.19 177 ALA A N 1
ATOM 1279 C CA . ALA A 1 177 ? 5.609 -14.021 -3.192 1.00 98.19 177 ALA A CA 1
ATOM 1280 C C . ALA A 1 177 ? 4.391 -14.377 -4.058 1.00 98.19 177 ALA A C 1
ATOM 1282 O O . ALA A 1 177 ? 4.492 -15.236 -4.936 1.00 98.19 177 ALA A O 1
ATOM 1283 N N . VAL A 1 178 ? 3.261 -13.690 -3.859 1.00 98.12 178 VAL A N 1
ATOM 1284 C CA . VAL A 1 178 ? 2.028 -13.916 -4.634 1.00 98.12 178 VAL A CA 1
ATOM 1285 C C . VAL A 1 178 ? 2.248 -13.630 -6.116 1.00 98.12 178 VAL A C 1
ATOM 1287 O O . VAL A 1 178 ? 1.977 -14.478 -6.962 1.00 98.12 178 VAL A O 1
ATOM 1290 N N . ALA A 1 179 ? 2.766 -12.451 -6.448 1.00 96.44 179 ALA A N 1
ATOM 1291 C CA . ALA A 1 179 ? 2.995 -12.051 -7.825 1.00 96.44 179 ALA A CA 1
ATOM 1292 C C . ALA A 1 179 ? 4.014 -12.970 -8.516 1.00 96.44 179 ALA A C 1
ATOM 1294 O O . ALA A 1 179 ? 3.837 -13.289 -9.689 1.00 96.44 179 ALA A O 1
ATOM 1295 N N . ARG A 1 180 ? 5.032 -13.447 -7.784 1.00 95.62 180 ARG A N 1
ATOM 1296 C CA . ARG A 1 180 ? 6.015 -14.419 -8.282 1.00 95.62 180 ARG A CA 1
ATOM 1297 C C . ARG A 1 180 ? 5.373 -15.765 -8.612 1.00 95.62 180 ARG A C 1
ATOM 1299 O O . ARG A 1 180 ? 5.613 -16.307 -9.686 1.00 95.62 180 ARG A O 1
ATOM 1306 N N . ALA A 1 181 ? 4.556 -16.290 -7.701 1.00 97.25 181 ALA A N 1
ATOM 1307 C CA . ALA A 1 181 ? 3.894 -17.583 -7.869 1.00 97.25 181 ALA A CA 1
ATOM 1308 C C . ALA A 1 181 ? 2.928 -17.611 -9.066 1.00 97.25 181 ALA A C 1
ATOM 1310 O O . ALA A 1 181 ? 2.676 -18.675 -9.618 1.00 97.25 181 ALA A O 1
ATOM 1311 N N . HIS A 1 182 ? 2.427 -16.445 -9.478 1.00 96.56 182 HIS A N 1
ATOM 1312 C CA . HIS A 1 182 ? 1.422 -16.298 -10.528 1.00 96.56 182 HIS A CA 1
ATOM 1313 C C . HIS A 1 182 ? 1.938 -15.582 -11.791 1.00 96.56 182 HIS A C 1
ATOM 1315 O O . HIS A 1 182 ? 1.141 -15.125 -12.612 1.00 96.56 182 HIS A O 1
ATOM 1321 N N . GLN A 1 183 ? 3.259 -15.462 -11.991 1.00 91.56 183 GLN A N 1
ATOM 1322 C CA . GLN A 1 183 ? 3.807 -14.769 -13.170 1.00 91.56 183 GLN A CA 1
ATOM 1323 C C . GLN A 1 183 ? 3.344 -15.388 -14.496 1.00 91.56 183 GLN A C 1
ATOM 1325 O O . GLN A 1 183 ? 3.023 -14.654 -15.430 1.00 91.56 183 GLN A O 1
ATOM 1330 N N . SER A 1 184 ? 3.272 -16.720 -14.569 1.00 93.19 184 SER A N 1
ATOM 1331 C CA . SER A 1 184 ? 2.783 -17.458 -15.744 1.00 93.19 184 SER A CA 1
ATOM 1332 C C . SER A 1 184 ? 1.301 -17.232 -16.033 1.00 93.19 184 SER A C 1
ATOM 1334 O O . SER A 1 184 ? 0.857 -17.454 -17.156 1.00 93.19 184 SER A O 1
ATOM 1336 N N . ASP A 1 185 ? 0.547 -16.764 -15.041 1.00 96.50 185 ASP A N 1
ATOM 1337 C CA . ASP A 1 185 ? -0.910 -16.651 -15.102 1.00 96.50 185 ASP A CA 1
ATOM 1338 C C . ASP A 1 185 ? -1.351 -15.269 -15.613 1.00 96.50 185 ASP A C 1
ATOM 1340 O O . ASP A 1 185 ? -2.538 -14.942 -15.627 1.00 96.50 185 ASP A O 1
ATOM 1344 N N . GLY A 1 186 ? -0.395 -14.418 -16.009 1.00 95.31 186 GLY A N 1
ATOM 1345 C CA . GLY A 1 186 ? -0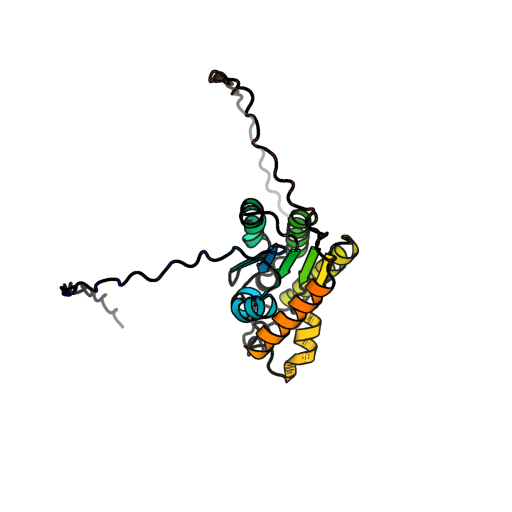.671 -13.085 -16.542 1.00 95.31 186 GLY A CA 1
ATOM 1346 C C . GLY A 1 186 ? -1.197 -12.102 -15.492 1.00 95.31 186 GLY A C 1
ATOM 1347 O O . GLY A 1 186 ? -1.936 -11.173 -15.827 1.00 95.31 186 GLY A O 1
ATOM 1348 N N . VAL A 1 187 ? -0.850 -12.287 -14.211 1.00 97.19 187 VAL A N 1
ATOM 1349 C CA . VAL A 1 187 ? -1.283 -11.369 -13.138 1.00 97.19 187 VAL A CA 1
ATOM 1350 C C . VAL A 1 187 ? -0.541 -10.034 -13.159 1.00 97.19 187 VAL A C 1
ATOM 1352 O O . VAL A 1 187 ? -1.044 -9.048 -12.626 1.00 97.19 187 VAL A O 1
ATOM 1355 N N . LEU A 1 188 ? 0.626 -9.974 -13.800 1.00 95.56 188 LEU A N 1
ATOM 1356 C CA . LEU A 1 188 ? 1.381 -8.746 -14.040 1.00 95.56 188 LEU A CA 1
ATOM 1357 C C . LEU A 1 188 ? 1.304 -8.372 -15.521 1.00 95.56 188 LEU A C 1
ATOM 1359 O O . LEU A 1 188 ? 1.239 -9.239 -16.391 1.00 95.56 188 LEU A O 1
ATOM 1363 N N . ALA A 1 189 ? 1.288 -7.074 -15.804 1.00 93.38 189 ALA A N 1
ATOM 1364 C CA . ALA A 1 189 ? 1.410 -6.545 -17.150 1.00 93.38 189 ALA A CA 1
ATOM 1365 C C . ALA A 1 189 ? 2.797 -6.873 -17.729 1.00 93.38 189 ALA A C 1
ATOM 1367 O O . ALA A 1 189 ? 3.689 -7.363 -17.035 1.00 93.38 189 ALA A O 1
ATOM 1368 N N . ALA A 1 190 ? 2.997 -6.561 -19.013 1.00 90.56 190 ALA A N 1
ATOM 1369 C CA . ALA A 1 190 ? 4.262 -6.813 -19.712 1.00 90.56 190 ALA A CA 1
ATOM 1370 C C . ALA A 1 190 ? 5.480 -6.132 -19.053 1.00 90.56 190 ALA A C 1
ATOM 1372 O O . ALA A 1 190 ? 6.619 -6.519 -19.295 1.00 90.56 190 ALA A O 1
ATOM 1373 N N . ASP A 1 191 ? 5.243 -5.133 -18.203 1.00 88.25 191 ASP A N 1
ATOM 1374 C CA . ASP A 1 191 ? 6.275 -4.469 -17.413 1.00 88.25 191 ASP A CA 1
ATOM 1375 C C . ASP A 1 191 ? 6.807 -5.284 -16.224 1.00 88.25 191 ASP A C 1
ATOM 1377 O O . ASP A 1 191 ? 7.832 -4.925 -15.634 1.00 88.25 191 ASP A O 1
ATOM 1381 N N . GLY A 1 192 ? 6.133 -6.381 -15.871 1.00 89.62 192 GLY A N 1
ATOM 1382 C CA . GLY A 1 192 ? 6.474 -7.219 -14.726 1.00 89.62 192 GLY A CA 1
ATOM 1383 C C . GLY A 1 192 ? 6.282 -6.522 -13.376 1.00 89.62 192 GLY A C 1
ATOM 1384 O O . GLY A 1 192 ? 6.835 -6.975 -12.373 1.00 89.62 192 GLY A O 1
ATOM 1385 N N . LEU A 1 193 ? 5.531 -5.418 -13.332 1.00 91.94 193 LEU A N 1
ATOM 1386 C CA . LEU A 1 193 ? 5.346 -4.606 -12.136 1.00 91.94 193 LEU A CA 1
ATOM 1387 C C . LEU A 1 193 ? 3.876 -4.316 -11.846 1.00 91.94 193 LEU A C 1
ATOM 1389 O O . LEU A 1 193 ? 3.405 -4.568 -10.737 1.00 91.94 193 LEU A O 1
ATOM 1393 N N . HIS A 1 194 ? 3.152 -3.775 -12.820 1.00 95.88 194 HIS A N 1
ATOM 1394 C CA . HIS A 1 194 ? 1.775 -3.360 -12.614 1.00 95.88 194 HIS A CA 1
ATOM 1395 C C . HIS A 1 194 ? 0.836 -4.560 -12.741 1.00 95.88 194 HIS A C 1
ATOM 1397 O O . HIS A 1 194 ? 0.968 -5.345 -13.679 1.00 95.88 194 HIS A O 1
ATOM 1403 N N . PRO A 1 195 ? -0.143 -4.723 -11.838 1.00 97.44 195 PRO A N 1
ATOM 1404 C CA . PRO A 1 195 ? -1.081 -5.825 -11.941 1.00 97.44 195 PRO A CA 1
ATOM 1405 C C . PRO A 1 195 ? -2.044 -5.628 -13.122 1.00 97.44 195 PRO A C 1
ATOM 1407 O O . PRO A 1 195 ? -2.618 -4.547 -13.308 1.00 97.44 195 PRO A O 1
ATOM 1410 N N . THR A 1 196 ? -2.288 -6.697 -13.881 1.00 97.94 196 THR A N 1
ATOM 1411 C CA . THR A 1 196 ? -3.434 -6.769 -14.804 1.00 97.94 196 THR A CA 1
ATOM 1412 C C . THR A 1 196 ? -4.739 -6.799 -14.009 1.00 97.94 196 THR A C 1
ATOM 1414 O O . THR A 1 196 ? -4.727 -6.872 -12.783 1.00 97.94 196 THR A O 1
ATOM 1417 N N . ARG A 1 197 ? -5.901 -6.810 -14.673 1.00 98.06 197 ARG A N 1
ATOM 1418 C CA . ARG A 1 197 ? -7.182 -6.965 -13.962 1.00 98.06 197 ARG A CA 1
ATOM 1419 C C . ARG A 1 197 ? -7.236 -8.246 -13.112 1.00 98.06 197 ARG A C 1
ATOM 1421 O O . ARG A 1 197 ? -7.728 -8.211 -11.987 1.00 98.06 197 ARG A O 1
ATOM 1428 N N . ALA A 1 198 ? -6.686 -9.354 -13.615 1.00 98.38 198 ALA A N 1
ATOM 1429 C CA . ALA A 1 198 ? -6.578 -10.596 -12.848 1.00 98.38 198 ALA A CA 1
ATOM 1430 C C . ALA A 1 198 ? -5.688 -10.410 -11.606 1.00 98.38 198 ALA A C 1
ATOM 1432 O O . ALA A 1 198 ? -6.082 -10.788 -10.502 1.00 98.38 198 ALA A O 1
ATOM 1433 N N . GLY A 1 199 ? -4.538 -9.746 -11.761 1.00 98.50 199 GLY A N 1
ATOM 1434 C CA . GLY A 1 199 ? -3.655 -9.415 -10.642 1.00 98.50 199 GLY A CA 1
ATOM 1435 C C . GLY A 1 199 ? -4.261 -8.445 -9.633 1.00 98.50 199 GLY A C 1
ATOM 1436 O O . GLY A 1 199 ? -4.051 -8.622 -8.441 1.00 98.50 199 GLY A O 1
ATOM 1437 N N . GLN A 1 200 ? -5.052 -7.464 -10.071 1.00 98.69 200 GLN A N 1
ATOM 1438 C CA . GLN A 1 200 ? -5.737 -6.510 -9.190 1.00 98.69 200 GLN A CA 1
ATOM 1439 C C . GLN A 1 200 ? -6.750 -7.229 -8.293 1.00 98.69 200 GLN A C 1
ATOM 1441 O O . GLN A 1 200 ? -6.787 -6.997 -7.085 1.00 98.69 200 GLN A O 1
ATOM 1446 N N . ASN A 1 201 ? -7.530 -8.150 -8.867 1.00 98.62 201 ASN A N 1
ATOM 1447 C CA . ASN A 1 201 ? -8.464 -8.978 -8.107 1.00 98.62 201 ASN A CA 1
ATOM 1448 C C . ASN A 1 201 ? -7.723 -9.897 -7.117 1.00 98.62 201 ASN A C 1
ATOM 1450 O O . ASN A 1 201 ? -8.111 -10.002 -5.951 1.00 98.62 201 ASN A O 1
ATOM 1454 N N . LEU A 1 202 ? -6.621 -10.519 -7.552 1.00 98.44 202 LEU A N 1
ATOM 1455 C CA . LEU A 1 202 ? -5.785 -11.356 -6.690 1.00 98.44 202 LEU A CA 1
ATOM 1456 C C . LEU A 1 202 ? -5.172 -10.548 -5.532 1.00 98.44 202 LEU A C 1
ATOM 1458 O O . LEU A 1 202 ? -5.271 -10.960 -4.374 1.00 98.44 202 LEU A O 1
ATOM 1462 N N . TYR A 1 203 ? -4.612 -9.372 -5.824 1.00 98.69 203 TYR A N 1
ATOM 1463 C CA . TYR A 1 203 ? -4.081 -8.429 -4.841 1.00 98.69 203 TYR A CA 1
ATOM 1464 C C . TYR A 1 203 ? -5.147 -8.045 -3.809 1.00 98.69 203 TYR A C 1
ATOM 1466 O O . TYR A 1 203 ? -4.934 -8.203 -2.606 1.00 98.69 203 TYR A O 1
ATOM 1474 N N . ALA A 1 204 ? -6.328 -7.618 -4.265 1.00 98.69 204 ALA A N 1
ATOM 1475 C CA . ALA A 1 204 ? -7.432 -7.234 -3.390 1.00 98.69 204 ALA A CA 1
ATOM 1476 C C . ALA A 1 204 ? -7.916 -8.398 -2.504 1.00 98.69 204 ALA A C 1
ATOM 1478 O O . ALA A 1 204 ? -8.243 -8.192 -1.333 1.00 98.69 204 ALA A O 1
ATOM 1479 N N . ALA A 1 205 ? -7.918 -9.633 -3.019 1.00 98.56 205 ALA A N 1
ATOM 1480 C CA . ALA A 1 205 ? -8.250 -10.820 -2.235 1.00 98.56 205 ALA A CA 1
ATOM 1481 C C . ALA A 1 205 ? -7.209 -11.112 -1.136 1.00 98.56 205 ALA A C 1
ATOM 1483 O O . ALA A 1 205 ? -7.585 -11.425 -0.004 1.00 98.56 205 ALA A O 1
ATOM 1484 N N . HIS A 1 206 ? -5.911 -10.979 -1.429 1.00 98.62 206 HIS A N 1
ATOM 1485 C CA . HIS A 1 206 ? -4.856 -11.111 -0.416 1.00 98.62 206 HIS A CA 1
ATOM 1486 C C . HIS A 1 206 ? -4.890 -9.979 0.616 1.00 98.62 206 HIS A C 1
ATOM 1488 O O . HIS A 1 206 ? -4.717 -10.243 1.805 1.00 98.62 206 HIS A O 1
ATOM 1494 N N . LEU A 1 207 ? -5.194 -8.750 0.191 1.00 98.44 207 LEU A N 1
ATOM 1495 C CA . LEU A 1 207 ? -5.404 -7.612 1.086 1.00 98.44 207 LEU A CA 1
ATOM 1496 C C . LEU A 1 207 ? -6.555 -7.879 2.054 1.00 98.44 207 LEU A C 1
ATOM 1498 O O . LEU A 1 207 ? -6.395 -7.703 3.262 1.00 98.44 207 LEU A O 1
ATOM 1502 N N . ARG A 1 208 ? -7.695 -8.362 1.547 1.00 97.62 208 ARG A N 1
ATOM 1503 C CA . ARG A 1 208 ? -8.831 -8.755 2.387 1.00 97.62 208 ARG A CA 1
ATOM 1504 C C . ARG A 1 208 ? -8.430 -9.820 3.409 1.00 97.62 208 ARG A C 1
ATOM 1506 O O . ARG A 1 208 ? -8.698 -9.635 4.590 1.00 97.62 208 ARG A O 1
ATOM 1513 N N . ARG A 1 209 ? -7.735 -10.881 2.982 1.00 98.06 209 ARG A N 1
ATOM 1514 C CA . ARG A 1 209 ? -7.255 -11.937 3.891 1.00 98.06 209 ARG A CA 1
ATOM 1515 C C . ARG A 1 209 ? -6.327 -11.403 4.981 1.00 98.06 209 ARG A C 1
ATOM 1517 O O . ARG A 1 209 ? -6.472 -11.796 6.132 1.00 98.06 209 ARG A O 1
ATOM 1524 N N . ALA A 1 210 ? -5.409 -10.497 4.644 1.00 97.62 210 ALA A N 1
ATOM 1525 C CA . ALA A 1 210 ? -4.524 -9.881 5.630 1.00 97.62 210 ALA A CA 1
ATOM 1526 C C . ALA A 1 210 ? -5.308 -9.046 6.662 1.00 97.62 210 ALA A C 1
ATOM 1528 O O . ALA A 1 210 ? -5.001 -9.088 7.851 1.00 97.62 210 ALA A O 1
ATOM 1529 N N . LEU A 1 211 ? -6.357 -8.334 6.234 1.00 97.00 211 LEU A N 1
ATOM 1530 C CA . LEU A 1 211 ? -7.257 -7.609 7.140 1.00 97.00 211 LEU A CA 1
ATOM 1531 C C . LEU A 1 211 ? -8.139 -8.534 7.989 1.00 97.00 211 LEU A C 1
ATOM 1533 O O . LEU A 1 211 ? -8.488 -8.174 9.110 1.00 97.00 211 LEU A O 1
ATOM 1537 N N . ASP A 1 212 ? -8.509 -9.712 7.487 1.00 96.06 212 ASP A N 1
ATOM 1538 C CA . ASP A 1 212 ? -9.300 -10.694 8.240 1.00 96.06 212 ASP A CA 1
ATOM 1539 C C . ASP A 1 212 ? -8.506 -11.327 9.400 1.00 96.06 212 ASP A C 1
ATOM 1541 O O . ASP A 1 212 ? -9.101 -11.840 10.341 1.00 96.06 212 ASP A O 1
ATOM 1545 N N . GLN A 1 213 ? -7.173 -11.226 9.380 1.00 96.25 213 GLN A N 1
ATOM 1546 C CA . GLN A 1 213 ? -6.289 -11.613 10.490 1.00 96.25 213 GLN A CA 1
ATOM 1547 C C . GLN A 1 213 ? -6.138 -10.512 11.552 1.00 96.25 213 GLN A C 1
ATOM 1549 O O . GLN A 1 213 ? -5.393 -10.672 12.522 1.00 96.25 213 GLN A O 1
ATOM 1554 N N . CYS A 1 214 ? -6.778 -9.358 11.362 1.00 94.94 214 CYS A N 1
ATOM 1555 C CA . CYS A 1 214 ? -6.795 -8.315 12.375 1.00 94.94 214 CYS A CA 1
ATOM 1556 C C . CYS A 1 214 ? -7.766 -8.667 13.501 1.00 94.94 214 CYS A C 1
ATOM 1558 O O . CYS A 1 214 ? -8.773 -9.333 13.250 1.00 94.94 214 CYS A O 1
ATOM 1560 N N . PRO A 1 215 ? -7.501 -8.200 14.738 1.00 93.00 215 PRO A N 1
ATOM 1561 C CA . PRO A 1 215 ? -8.487 -8.294 15.801 1.00 93.00 215 PRO A CA 1
ATOM 1562 C C . PRO A 1 215 ? -9.826 -7.746 15.308 1.00 93.00 215 PRO A C 1
ATOM 1564 O O . PRO A 1 215 ? -9.861 -6.758 14.566 1.00 93.00 215 PRO A O 1
ATOM 1567 N N . ALA A 1 216 ? -10.928 -8.372 15.715 1.00 87.81 216 ALA A N 1
ATOM 1568 C CA . ALA A 1 216 ? -12.225 -7.750 15.516 1.00 87.81 216 ALA A CA 1
ATOM 1569 C C . ALA A 1 216 ? -12.209 -6.380 16.217 1.00 87.81 216 ALA A C 1
ATOM 1571 O O . ALA A 1 216 ? -11.631 -6.264 17.306 1.00 87.81 216 ALA A O 1
ATOM 1572 N N . PRO A 1 217 ? -12.822 -5.337 15.634 1.00 83.88 217 PRO A N 1
ATOM 1573 C CA . PRO A 1 217 ? -13.119 -4.141 16.400 1.00 83.88 217 PRO A CA 1
ATOM 1574 C C . PRO A 1 217 ? -13.852 -4.583 17.664 1.00 83.88 217 PRO A C 1
ATOM 1576 O O . PRO A 1 217 ? -14.790 -5.381 17.576 1.00 83.88 217 PRO A O 1
ATOM 1579 N N . GLY A 1 218 ? -13.404 -4.115 18.832 1.00 77.88 218 GLY A N 1
ATOM 1580 C CA . GLY A 1 218 ? -14.145 -4.360 20.065 1.00 77.88 218 GLY A CA 1
ATOM 1581 C C . GLY A 1 218 ? -15.608 -3.948 19.872 1.00 77.88 218 GLY A C 1
ATOM 1582 O O . GLY A 1 218 ? -15.874 -3.081 19.028 1.00 77.88 218 GLY A O 1
ATOM 1583 N N . PRO A 1 219 ? -16.561 -4.557 20.605 1.00 74.31 219 PRO A N 1
ATOM 1584 C CA . PRO A 1 219 ? -17.942 -4.111 20.549 1.00 74.31 219 PRO A CA 1
ATOM 1585 C C . PRO A 1 219 ? -17.926 -2.602 20.744 1.00 74.31 219 PRO A C 1
ATOM 1587 O O . PRO A 1 219 ? -17.350 -2.106 21.717 1.00 74.31 219 PRO A O 1
ATOM 1590 N N . VAL A 1 220 ? -18.482 -1.872 19.776 1.00 64.38 220 VAL A N 1
ATOM 1591 C CA . VAL A 1 220 ? -18.747 -0.455 19.971 1.00 64.38 220 VAL A CA 1
ATOM 1592 C C . VAL A 1 220 ? -19.694 -0.461 21.155 1.00 64.38 220 VAL A C 1
ATOM 1594 O O . VAL A 1 220 ? -20.841 -0.889 21.014 1.00 64.38 220 VAL A O 1
ATOM 1597 N N . GLY A 1 221 ? -19.177 -0.140 22.347 1.00 58.81 221 GLY A N 1
ATOM 1598 C CA . GLY A 1 221 ? -20.011 -0.043 23.535 1.00 58.81 221 GLY A CA 1
ATOM 1599 C C . GLY A 1 221 ? -21.221 0.803 23.157 1.00 58.81 221 GLY A C 1
ATOM 1600 O O . GLY A 1 221 ? -21.055 1.687 22.302 1.00 58.81 221 GLY A O 1
ATOM 1601 N N . PRO A 1 222 ? -22.423 0.514 23.698 1.00 60.06 222 PRO A N 1
ATOM 1602 C CA . PRO A 1 222 ? -23.598 1.319 23.395 1.00 60.06 222 PRO A CA 1
ATOM 1603 C C . PRO A 1 222 ? -23.140 2.760 23.479 1.00 60.0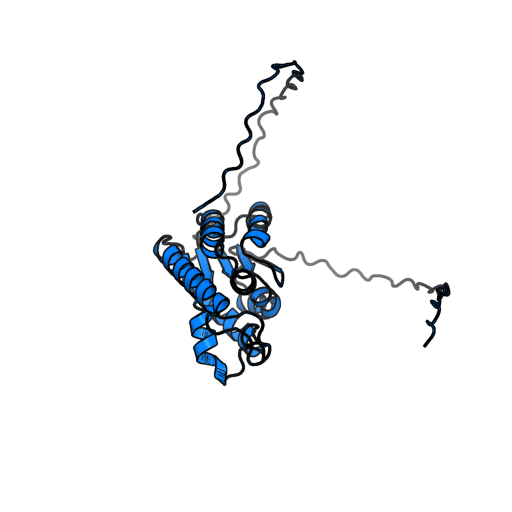6 222 PRO A C 1
ATOM 1605 O O . PRO A 1 222 ? -22.531 3.123 24.489 1.00 60.06 222 PRO A O 1
ATOM 1608 N N . VAL A 1 223 ? -23.278 3.506 22.374 1.00 58.91 223 VAL A N 1
ATOM 1609 C CA . VAL A 1 223 ? -22.926 4.922 22.348 1.0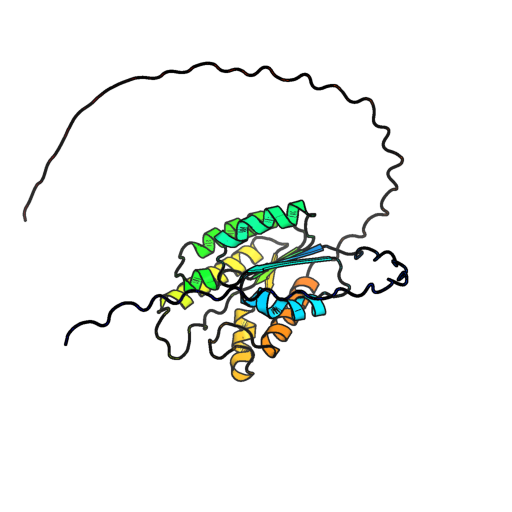0 58.91 223 VAL A CA 1
ATOM 1610 C C . VAL A 1 223 ? -23.777 5.485 23.457 1.00 58.91 223 VAL A C 1
ATOM 1612 O O . VAL A 1 223 ? -24.988 5.629 23.286 1.00 58.91 223 VAL A O 1
ATOM 1615 N N . GLY A 1 224 ? -23.177 5.640 24.640 1.00 48.16 224 GLY A N 1
ATOM 1616 C CA . GLY A 1 224 ? -23.864 6.174 25.786 1.00 48.16 224 GLY A CA 1
ATOM 1617 C C . GLY A 1 224 ? -24.360 7.485 25.249 1.00 48.16 224 GLY A C 1
ATOM 1618 O O . GLY A 1 224 ? -23.542 8.279 24.782 1.00 48.16 224 GLY A O 1
ATOM 1619 N N . LEU A 1 225 ? -25.681 7.634 25.159 1.00 53.69 225 LEU A N 1
ATOM 1620 C CA . LEU A 1 225 ? -26.289 8.907 24.846 1.00 53.69 225 LEU A CA 1
ATOM 1621 C C . LEU A 1 225 ? -25.697 9.832 25.893 1.00 53.69 225 LEU A C 1
ATOM 1623 O O . LEU A 1 225 ? -26.097 9.790 27.057 1.00 53.69 225 LEU A O 1
ATOM 1627 N N . VAL A 1 226 ? -24.641 10.551 25.517 1.00 52.12 226 VAL A N 1
ATOM 1628 C CA . VAL A 1 226 ? -24.033 11.541 26.374 1.00 52.12 226 VAL A CA 1
ATOM 1629 C C . VAL A 1 226 ? -25.168 12.528 26.503 1.00 52.12 226 VAL A C 1
ATOM 1631 O O . VAL A 1 226 ? -25.507 13.220 25.540 1.00 52.12 226 VAL A O 1
ATOM 1634 N N . GLY A 1 227 ? -25.854 12.474 27.649 1.00 50.00 227 GLY A N 1
ATOM 1635 C CA . GLY A 1 227 ? -26.918 13.407 27.966 1.00 50.00 227 GLY A CA 1
ATOM 1636 C C . GLY A 1 227 ? -26.407 14.814 27.672 1.00 50.00 227 GLY A C 1
ATOM 1637 O O . GLY A 1 227 ? -25.193 15.031 27.746 1.00 50.00 227 GLY A O 1
ATOM 1638 N N . PRO A 1 228 ? -27.294 15.748 27.289 1.00 57.50 228 PRO A N 1
ATOM 1639 C CA . PRO A 1 228 ? -26.905 17.056 26.775 1.00 57.50 228 PRO A CA 1
ATOM 1640 C C . PRO A 1 228 ? -25.757 17.617 27.607 1.00 57.50 228 PRO A C 1
ATOM 1642 O O . PRO A 1 228 ? -25.910 17.833 28.813 1.00 57.50 228 PRO A O 1
ATOM 1645 N N . VAL A 1 229 ? -24.589 17.774 26.974 1.00 50.66 229 VAL A N 1
ATOM 1646 C CA . VAL A 1 229 ? -23.413 18.353 27.616 1.00 50.66 229 VAL A CA 1
ATOM 1647 C C . VAL A 1 229 ? -23.852 19.722 28.110 1.00 50.66 229 VAL A C 1
ATOM 1649 O O . VAL A 1 229 ? -24.074 20.638 27.319 1.00 50.66 229 VAL A O 1
ATOM 1652 N N . ARG A 1 230 ? -24.040 19.862 29.426 1.00 54.75 230 ARG A N 1
ATOM 1653 C CA . ARG A 1 230 ? -24.240 21.172 30.035 1.00 54.75 230 ARG A CA 1
ATOM 1654 C C . ARG A 1 230 ? -22.927 21.914 29.858 1.00 54.75 230 ARG A C 1
ATOM 1656 O O . ARG A 1 230 ? -21.992 21.707 30.628 1.00 54.75 230 ARG A O 1
ATOM 1663 N N . VAL A 1 231 ? -22.860 22.752 28.830 1.00 49.25 231 VAL A N 1
ATOM 1664 C CA . VAL A 1 231 ? -21.779 23.714 28.641 1.00 49.25 231 VAL A CA 1
ATOM 1665 C C . VAL A 1 231 ? -21.813 24.643 29.852 1.00 49.25 231 VAL A C 1
ATOM 1667 O O . VAL A 1 231 ? -22.615 25.571 29.921 1.00 49.25 231 VAL A O 1
ATOM 1670 N N . ARG A 1 232 ? -20.990 24.356 30.866 1.00 56.28 232 ARG A N 1
ATOM 1671 C CA . ARG A 1 232 ? -20.710 25.329 31.919 1.00 56.28 232 ARG A CA 1
ATOM 1672 C C . ARG A 1 232 ? -19.855 26.413 31.278 1.00 56.28 232 ARG A C 1
ATOM 1674 O O . ARG A 1 232 ? -18.723 26.147 30.902 1.00 56.28 232 ARG A O 1
ATOM 1681 N N . SER A 1 233 ? -20.474 27.578 31.118 1.00 55.19 233 SER A N 1
ATOM 1682 C CA . SER A 1 233 ? -19.895 28.913 30.964 1.00 55.19 233 SER A CA 1
ATOM 1683 C C . SER A 1 233 ? -18.550 28.988 30.236 1.00 55.19 233 SER A C 1
ATOM 1685 O O . SER A 1 233 ? -17.498 28.684 30.790 1.00 55.19 233 SER A O 1
ATOM 1687 N N . VAL A 1 234 ? -18.598 29.507 29.009 1.00 47.62 234 VAL A N 1
ATOM 1688 C CA . VAL A 1 234 ? -17.431 29.953 28.245 1.00 47.62 234 VAL A CA 1
ATOM 1689 C C . VAL A 1 234 ? -16.609 30.927 29.097 1.00 47.62 234 VAL A C 1
ATOM 1691 O O . VAL A 1 234 ? -17.029 32.057 29.344 1.00 47.62 234 VAL A O 1
ATOM 1694 N N . VAL A 1 235 ? -15.429 30.497 29.542 1.00 54.06 235 VAL A N 1
ATOM 1695 C CA . VAL A 1 235 ? -14.407 31.409 30.062 1.00 54.06 235 VAL A CA 1
ATOM 1696 C C . VAL A 1 235 ? -13.876 32.196 28.865 1.00 54.06 235 VAL A C 1
ATOM 1698 O O . VAL A 1 235 ? -13.296 31.619 27.945 1.00 54.06 235 VAL A O 1
ATOM 1701 N N . ARG A 1 236 ? -14.106 33.516 28.848 1.00 49.03 236 ARG A N 1
ATOM 1702 C CA . ARG A 1 236 ? -13.453 34.424 27.894 1.00 49.03 236 ARG A CA 1
ATOM 1703 C C . ARG A 1 236 ? -11.946 34.345 28.112 1.00 49.03 236 ARG A C 1
ATOM 1705 O O . ARG A 1 236 ? -11.448 34.818 29.129 1.00 49.03 236 ARG A O 1
ATOM 1712 N N . VAL A 1 237 ? -11.232 33.795 27.139 1.00 46.53 237 VAL A N 1
ATOM 1713 C CA . VAL A 1 237 ? -9.785 33.974 27.027 1.00 46.53 237 VAL A CA 1
ATOM 1714 C C . VAL A 1 237 ? -9.550 35.419 26.587 1.00 46.53 237 VAL A C 1
ATOM 1716 O O . VAL A 1 237 ? -10.036 35.832 25.533 1.00 46.53 237 VAL A O 1
ATOM 1719 N N . GLN A 1 238 ? -8.878 36.210 27.424 1.00 50.19 238 GLN A N 1
ATOM 1720 C CA . GLN A 1 238 ? -8.408 37.535 27.026 1.00 50.19 238 GLN A CA 1
ATOM 1721 C C . GLN A 1 238 ? -7.274 37.394 25.995 1.00 50.19 238 GLN A C 1
ATOM 1723 O O . GLN A 1 238 ? -6.472 36.464 26.107 1.00 50.19 238 GLN A O 1
ATOM 1728 N N . PRO A 1 239 ? -7.196 38.287 24.994 1.00 44.31 239 PRO A N 1
ATOM 1729 C CA . PRO A 1 239 ? -6.103 38.289 24.032 1.00 44.31 239 PRO A CA 1
ATOM 1730 C C . PRO A 1 239 ? -4.768 38.575 24.728 1.00 44.31 239 PRO A C 1
ATOM 1732 O O . PRO A 1 239 ? -4.655 39.499 25.533 1.00 44.31 239 PRO A O 1
ATOM 1735 N N . VAL A 1 240 ? -3.762 37.771 24.390 1.00 51.53 240 VAL A N 1
ATOM 1736 C CA . VAL A 1 240 ? -2.364 37.987 24.772 1.00 51.53 240 VAL A CA 1
ATOM 1737 C C . VAL A 1 240 ? -1.836 39.195 23.981 1.00 51.53 240 VAL A C 1
ATOM 1739 O O . VAL A 1 240 ? -2.044 39.231 22.765 1.00 51.53 240 VAL A O 1
ATOM 1742 N N . PRO A 1 241 ? -1.198 40.193 24.618 1.00 46.62 241 PRO A N 1
ATOM 1743 C CA . PRO A 1 241 ? -0.583 41.302 23.902 1.00 46.62 241 PRO A CA 1
ATOM 1744 C C . PRO A 1 241 ? 0.633 40.841 23.086 1.00 46.62 241 PRO A C 1
ATOM 1746 O O . PRO A 1 241 ? 1.411 39.985 23.500 1.00 46.62 241 PRO A O 1
ATOM 1749 N N . ASP A 1 242 ? 0.751 41.437 21.905 1.00 48.00 242 ASP A N 1
ATOM 1750 C CA . ASP A 1 242 ? 1.753 41.179 20.876 1.00 48.00 242 ASP A CA 1
ATOM 1751 C C . ASP A 1 242 ? 3.108 41.785 21.302 1.00 48.00 242 ASP A C 1
ATOM 1753 O O . ASP A 1 242 ? 3.350 42.985 21.141 1.00 48.00 242 ASP A O 1
ATOM 1757 N N . GLU A 1 243 ? 3.996 40.981 21.894 1.00 51.59 243 GLU A N 1
ATOM 1758 C CA . GLU A 1 243 ? 5.358 41.408 22.236 1.00 51.59 243 GLU A CA 1
ATOM 1759 C C . GLU A 1 243 ? 6.272 41.364 21.004 1.00 51.59 243 GLU A C 1
ATOM 1761 O O . GLU A 1 243 ? 7.018 40.419 20.746 1.00 51.59 243 GLU A O 1
ATOM 1766 N N . ARG A 1 244 ? 6.259 42.467 20.251 1.00 56.06 244 ARG A N 1
ATOM 1767 C CA . ARG A 1 244 ? 7.411 42.882 19.448 1.00 56.06 244 ARG A CA 1
ATOM 1768 C C . ARG A 1 244 ? 8.463 43.516 20.363 1.00 56.06 244 ARG A C 1
ATOM 1770 O O . ARG A 1 244 ? 8.301 44.664 20.753 1.00 56.06 244 ARG A O 1
ATOM 1777 N N . CYS A 1 245 ? 9.569 42.815 20.601 1.00 43.09 245 CYS A N 1
ATOM 1778 C CA . CYS A 1 245 ? 10.875 43.376 20.982 1.00 43.09 245 CYS A CA 1
ATOM 1779 C C . CYS A 1 245 ? 11.961 42.431 20.433 1.00 43.09 245 CYS A C 1
ATOM 1781 O O . CYS A 1 245 ? 12.017 41.261 20.782 1.00 43.09 245 CYS A O 1
ATOM 1783 N N . ALA A 1 246 ? 12.686 42.817 19.381 1.00 48.75 246 ALA A N 1
ATOM 1784 C CA . ALA A 1 246 ? 13.937 43.578 19.469 1.00 48.75 246 ALA A CA 1
ATOM 1785 C C . ALA A 1 246 ? 15.087 42.750 20.076 1.00 48.75 246 ALA A C 1
ATOM 1787 O O . ALA A 1 246 ? 15.232 42.644 21.286 1.00 48.75 246 ALA A O 1
ATOM 1788 N N . GLY A 1 247 ? 15.941 42.206 19.204 1.00 38.12 247 GLY A N 1
ATOM 1789 C CA . GLY A 1 247 ? 17.136 41.454 19.589 1.00 38.12 247 GLY A CA 1
ATOM 1790 C C . GLY A 1 247 ? 18.198 41.490 18.496 1.00 38.12 247 GLY A C 1
ATOM 1791 O O . GLY A 1 247 ? 18.428 40.513 17.795 1.00 38.12 247 GLY A O 1
ATOM 1792 N N . ARG A 1 248 ? 18.805 42.665 18.331 1.00 47.84 248 ARG A N 1
ATOM 1793 C CA . ARG A 1 248 ? 19.994 42.947 17.520 1.00 47.84 248 ARG A CA 1
ATOM 1794 C C . ARG A 1 248 ? 21.194 42.156 18.068 1.00 47.84 248 ARG A C 1
ATOM 1796 O O . ARG A 1 248 ? 21.586 42.393 19.205 1.00 47.84 248 ARG A O 1
ATOM 1803 N N . LEU A 1 249 ? 21.835 41.325 17.245 1.00 49.81 249 LEU A N 1
ATOM 1804 C CA . LEU A 1 249 ? 23.236 40.933 17.435 1.00 49.81 249 LEU A CA 1
ATOM 1805 C C . LEU A 1 249 ? 24.006 41.132 16.127 1.00 49.81 249 LEU A C 1
ATOM 1807 O O . LEU A 1 249 ? 23.877 40.382 15.166 1.00 49.81 249 LEU A O 1
ATOM 1811 N N . ASP A 1 250 ? 24.788 42.205 16.137 1.00 53.44 250 ASP A N 1
ATOM 1812 C CA . ASP A 1 250 ? 25.913 42.475 15.252 1.00 53.44 250 ASP A CA 1
ATOM 1813 C C . ASP A 1 250 ? 27.174 41.922 15.935 1.00 53.44 250 ASP A C 1
ATOM 1815 O O . ASP A 1 250 ? 27.386 42.206 17.117 1.00 53.44 250 ASP A O 1
ATOM 1819 N N . ARG A 1 251 ? 27.994 41.148 15.210 1.00 53.00 251 ARG A N 1
ATOM 1820 C CA . ARG A 1 251 ? 29.461 41.122 15.360 1.00 53.00 251 ARG A CA 1
ATOM 1821 C C . ARG A 1 251 ? 30.140 40.426 14.171 1.00 53.00 251 ARG A C 1
ATOM 1823 O O . ARG A 1 251 ? 30.268 39.211 14.098 1.00 53.00 251 ARG A O 1
ATOM 1830 N N . ARG A 1 252 ? 30.567 41.281 13.245 1.00 52.12 252 ARG A N 1
ATOM 1831 C CA . ARG A 1 252 ? 31.837 41.315 12.492 1.00 52.12 252 ARG A CA 1
ATOM 1832 C C . ARG A 1 252 ? 32.927 40.238 12.746 1.00 52.12 252 ARG A C 1
ATOM 1834 O O . ARG A 1 252 ? 33.411 40.095 13.861 1.00 52.12 252 ARG A O 1
ATOM 1841 N N . SER A 1 253 ? 33.433 39.735 11.608 1.00 49.50 253 SER A N 1
ATOM 1842 C CA . SER A 1 253 ? 34.846 39.682 11.147 1.00 49.50 253 SER A CA 1
ATOM 1843 C C . SER A 1 253 ? 35.855 38.630 11.653 1.00 49.50 253 SER A C 1
ATOM 1845 O O . SER A 1 253 ? 36.176 38.565 12.832 1.00 49.50 253 SER A O 1
ATOM 1847 N N . GLY A 1 254 ? 36.493 37.959 10.675 1.00 46.88 254 GLY A N 1
ATOM 1848 C CA . GLY A 1 254 ? 37.765 37.209 10.753 1.00 46.88 254 GLY A CA 1
ATOM 1849 C C . GLY A 1 254 ? 37.904 36.236 9.562 1.00 46.88 254 GLY A C 1
ATOM 1850 O O . GLY A 1 254 ? 37.344 35.153 9.614 1.00 46.88 254 GLY A O 1
ATOM 1851 N N . VAL A 1 255 ? 38.279 36.680 8.354 1.00 53.88 255 VAL A N 1
ATOM 1852 C CA . VAL A 1 255 ? 39.639 36.723 7.749 1.00 53.88 255 VAL A CA 1
ATOM 1853 C C . VAL A 1 255 ? 40.288 35.348 7.466 1.00 53.88 255 VAL A C 1
ATOM 1855 O O . VAL A 1 255 ? 40.730 34.666 8.376 1.00 53.88 255 VAL A O 1
ATOM 1858 N N . ALA A 1 256 ? 40.362 35.051 6.157 1.00 47.66 256 ALA A N 1
ATOM 1859 C CA . ALA A 1 256 ? 41.420 34.441 5.327 1.00 47.66 256 ALA A CA 1
ATOM 1860 C C . ALA A 1 256 ? 42.248 33.216 5.781 1.00 47.66 256 ALA A C 1
ATOM 1862 O O . ALA A 1 256 ? 42.881 33.204 6.829 1.00 47.66 256 ALA A O 1
ATOM 1863 N N . GLY A 1 257 ? 42.413 32.279 4.835 1.00 49.81 257 GLY A N 1
ATOM 1864 C CA . GLY A 1 257 ? 43.508 31.306 4.809 1.00 49.81 257 GLY A CA 1
ATOM 1865 C C . GLY A 1 257 ? 43.428 30.359 3.608 1.00 49.81 257 GLY A C 1
ATOM 1866 O O . GLY A 1 257 ? 42.767 29.331 3.676 1.00 49.81 257 GLY A O 1
ATOM 1867 N N . ALA A 1 258 ? 44.082 30.722 2.502 1.00 53.72 258 ALA A N 1
ATOM 1868 C CA . ALA A 1 258 ? 44.321 29.861 1.345 1.00 53.72 258 ALA A CA 1
ATOM 1869 C C . ALA A 1 258 ? 45.554 28.969 1.574 1.00 53.72 258 ALA A C 1
ATOM 1871 O O . ALA A 1 258 ? 46.519 29.434 2.174 1.00 53.72 258 ALA A O 1
ATOM 1872 N N . ALA A 1 259 ? 45.569 27.757 1.010 1.00 51.22 259 ALA A N 1
ATOM 1873 C CA . ALA A 1 259 ? 46.800 27.100 0.563 1.00 51.22 259 ALA A CA 1
ATOM 1874 C C . ALA A 1 259 ? 46.494 25.976 -0.439 1.00 51.22 259 ALA A C 1
ATOM 1876 O O . ALA A 1 259 ? 45.894 24.955 -0.109 1.00 51.22 259 ALA A O 1
ATOM 1877 N N . SER A 1 260 ? 46.945 26.194 -1.672 1.00 54.91 260 SER A N 1
ATOM 1878 C CA . SER A 1 260 ? 47.272 25.173 -2.661 1.00 54.91 260 SER A CA 1
ATOM 1879 C C . SER A 1 260 ? 48.578 24.470 -2.277 1.00 54.91 260 SER A C 1
ATOM 1881 O O . SER A 1 260 ? 49.526 25.143 -1.873 1.00 54.91 260 SER A O 1
ATOM 1883 N N . GLY A 1 261 ? 48.677 23.162 -2.505 1.00 51.97 261 GLY A N 1
ATOM 1884 C CA . GLY A 1 261 ? 49.931 22.413 -2.437 1.00 51.97 261 GLY A CA 1
ATOM 1885 C C . GLY A 1 261 ? 49.868 21.196 -3.355 1.00 51.97 261 GLY A C 1
ATOM 1886 O O . GLY A 1 261 ? 48.912 20.432 -3.295 1.00 51.97 261 GLY A O 1
ATOM 1887 N N . SER A 1 262 ? 50.857 21.083 -4.237 1.00 58.69 262 SER A N 1
ATOM 1888 C CA . SER A 1 262 ? 51.016 20.077 -5.290 1.00 58.69 262 SER A CA 1
ATOM 1889 C C . SER A 1 262 ? 52.098 19.054 -4.904 1.00 58.69 262 SER A C 1
ATOM 1891 O O . SER A 1 262 ? 52.954 19.379 -4.086 1.00 58.69 262 SER A O 1
ATOM 1893 N N . GLN A 1 263 ? 52.092 17.910 -5.603 1.00 57.44 263 GLN A N 1
ATOM 1894 C CA . GLN A 1 263 ? 53.141 16.875 -5.746 1.00 57.44 263 GLN A CA 1
ATOM 1895 C C . GLN A 1 263 ? 53.359 15.889 -4.583 1.00 57.44 263 GLN A C 1
ATOM 1897 O O . GLN A 1 263 ? 53.760 16.287 -3.494 1.00 57.44 263 GLN A O 1
ATOM 1902 N N . VAL A 1 264 ? 53.153 14.587 -4.847 1.00 61.69 264 VAL A N 1
ATOM 1903 C CA . VAL A 1 264 ? 54.171 13.640 -5.370 1.00 61.69 264 VAL A CA 1
ATOM 1904 C C . VAL A 1 264 ? 53.493 12.700 -6.366 1.00 61.69 264 VAL A C 1
ATOM 1906 O O . VAL A 1 264 ? 52.328 12.333 -6.098 1.00 61.69 264 VAL A O 1
#

Solvent-accessible surface area (backbone atoms only — not comparable to full-atom values): 16224 Å² total; per-residue (Å²): 136,86,84,83,79,86,83,85,81,83,85,83,85,79,87,81,87,79,88,81,77,88,78,81,80,76,84,74,82,80,71,78,76,73,73,65,84,46,58,32,37,33,38,42,27,13,42,59,45,44,72,19,42,66,41,38,52,63,64,45,59,90,57,28,39,80,46,78,53,45,43,66,79,40,31,43,71,74,50,47,66,52,55,58,57,51,38,75,74,50,69,42,42,28,41,35,41,42,59,39,62,39,20,17,66,69,60,41,83,57,45,46,58,42,47,52,58,47,46,64,77,50,63,86,29,73,21,34,36,40,34,39,51,61,49,84,35,76,41,93,83,69,88,75,67,64,83,50,26,39,54,39,27,45,52,34,36,52,44,50,53,51,48,27,71,72,35,91,46,34,40,70,34,58,45,28,62,52,53,61,78,34,52,91,74,50,24,40,37,89,51,50,66,47,56,26,76,65,21,20,45,52,50,22,53,49,51,44,53,51,57,68,73,37,75,75,79,70,79,79,63,78,78,68,78,74,64,83,79,78,79,76,70,87,75,83,78,77,85,80,82,84,84,85,75,90,84,90,82,87,82,83,91,84,82,90,86,87,82,88,84,82,89,134

Secondary structure (DSSP, 8-state):
-PPPPP-PPPPP---------------------PPP-S--EEEEESHHHHHTHHHHHHHTTTSS-EEEEE-TT--HHHHTTHHHHHHHT---SEEEEE--HHHHHTT-TTHHHHHHHHHHHHTTSSEEEEE---SS-S-TT---S-THHHHHHHHHHHHHHHHHHH-TTEEEE-HHHHHHHTGGGT-B-TTSSSB-HHHHHHHHHHHHHHHHTSPPPPP-----------------PPPPP-----------------------

Mean predicted aligned error: 13.09 Å

Sequence (264 aa):
MPGRPPQRRAPLLVRLVALVAPFALAGAGGGAVTPPTGPKVAVLGDSITSLSRQEIAHRLEGRGSLSIAAVPGRTIAQMSPAVGVITAAGPPFAWVINLGTNDALQRNINAPNDYRDLVAKVAGAPCVVLTTINDFGGFGGFGGFGDAYPIIARALNATIVELAARYPNARVLDWNAVARAHQSDGVLAADGLHPTRAGQNLYAAHLRRALDQCPAPGPVGPVGLVGPVRVRSVVRVQPVPDERCAGRLDRRSGVAGAASGSQV

Radius of gyration: 27.86 Å; Cα contacts (8 Å, |Δi|>4): 336; chains: 1; bounding box: 93×61×78 Å

Nearest PDB structures (foldseek):
  1yzf-assembly1_A  TM=8.153E-01  e=1.655E-08  Enterococcus faecalis V583
  1u8u-assembly1_A  TM=7.565E-01  e=1.222E-08  Escherichia coli
  5tic-assembly1_A  TM=7.576E-01  e=4.925E-08  Escherichia coli
  5tid-assembly1_A  TM=7.186E-01  e=8.496E-08  Escherichia coli
  4jgg-assembly2_B  TM=7.375E-01  e=2.529E-07  Pseudomonas aeruginosa PAO1